Protein AF-A0A183PM05-F1 (afdb_monomer_lite)

Structure (mmCIF, N/CA/C/O backbone):
data_AF-A0A183PM05-F1
#
_entry.id   AF-A0A183PM05-F1
#
loop_
_atom_site.group_PDB
_atom_site.id
_atom_site.type_symbol
_atom_site.label_atom_id
_atom_site.label_alt_id
_atom_site.label_comp_id
_atom_site.label_asym_id
_atom_site.label_entity_id
_atom_site.label_seq_id
_atom_site.pdbx_PDB_ins_code
_atom_site.Cartn_x
_atom_site.Cartn_y
_atom_site.Cartn_z
_atom_site.occupancy
_atom_site.B_iso_or_equiv
_atom_site.auth_seq_id
_atom_site.auth_comp_id
_atom_site.auth_asym_id
_atom_site.auth_atom_id
_atom_site.pdbx_PDB_model_num
ATOM 1 N N . MET A 1 1 ? 21.659 5.262 15.325 1.00 35.72 1 MET A N 1
ATOM 2 C CA . MET A 1 1 ? 22.639 5.720 14.324 1.00 35.72 1 MET A CA 1
ATOM 3 C C . MET A 1 1 ? 21.879 6.228 13.116 1.00 35.72 1 MET A C 1
ATOM 5 O O . MET A 1 1 ? 21.120 5.469 12.529 1.00 35.72 1 MET A O 1
ATOM 9 N N . CYS A 1 2 ? 21.993 7.520 12.816 1.00 35.69 2 CYS A N 1
ATOM 10 C CA . CYS A 1 2 ? 21.564 8.056 11.528 1.00 35.69 2 CYS A CA 1
ATOM 11 C C . CYS A 1 2 ? 22.565 7.574 10.474 1.00 35.69 2 CYS A C 1
ATOM 13 O O . CYS A 1 2 ? 23.755 7.526 10.764 1.00 35.69 2 CYS A O 1
ATOM 15 N N . ALA A 1 3 ? 22.047 7.160 9.320 1.00 46.59 3 ALA A N 1
ATOM 16 C CA . ALA A 1 3 ? 22.769 6.506 8.238 1.00 46.59 3 ALA A CA 1
ATOM 17 C C . ALA A 1 3 ? 24.133 7.144 7.940 1.00 46.59 3 ALA A C 1
ATOM 19 O O . ALA A 1 3 ? 24.226 8.369 7.820 1.00 46.59 3 ALA A O 1
ATOM 20 N N . ASP A 1 4 ? 25.147 6.296 7.741 1.00 55.75 4 ASP A N 1
ATOM 21 C CA . ASP A 1 4 ? 26.317 6.653 6.945 1.00 55.75 4 ASP A CA 1
ATOM 22 C C . ASP A 1 4 ? 25.820 7.381 5.699 1.00 55.75 4 ASP A C 1
ATOM 24 O O . ASP A 1 4 ? 24.867 6.937 5.049 1.00 55.75 4 ASP A O 1
ATOM 28 N N . THR A 1 5 ? 26.393 8.546 5.420 1.00 57.34 5 THR A N 1
ATOM 29 C CA . THR A 1 5 ? 25.992 9.410 4.315 1.00 57.34 5 THR A CA 1
ATOM 30 C C . THR A 1 5 ? 26.261 8.681 3.004 1.00 57.34 5 THR A C 1
ATOM 32 O O . THR A 1 5 ? 27.331 8.807 2.414 1.00 57.34 5 THR A O 1
ATOM 35 N N . VAL A 1 6 ? 25.308 7.857 2.570 1.00 73.50 6 VAL A N 1
ATOM 36 C CA . VAL A 1 6 ? 25.337 7.225 1.259 1.00 73.50 6 VAL A CA 1
ATOM 37 C C . VAL A 1 6 ? 25.301 8.365 0.255 1.00 73.50 6 VAL A C 1
ATOM 39 O O . VAL A 1 6 ? 24.276 9.032 0.112 1.00 73.50 6 VAL A O 1
ATOM 42 N N . ASP A 1 7 ? 26.438 8.609 -0.396 1.00 84.62 7 ASP A N 1
ATOM 43 C CA . ASP A 1 7 ? 26.553 9.600 -1.459 1.00 84.62 7 ASP A CA 1
ATOM 44 C C . ASP A 1 7 ? 25.473 9.331 -2.509 1.00 84.62 7 ASP A C 1
ATOM 46 O O . ASP A 1 7 ? 25.500 8.323 -3.222 1.00 84.62 7 ASP A O 1
ATOM 50 N N . ILE A 1 8 ? 24.502 10.239 -2.579 1.00 86.38 8 ILE A N 1
ATOM 51 C CA . ILE A 1 8 ? 23.519 10.294 -3.654 1.00 86.38 8 ILE A CA 1
ATOM 52 C C . ILE A 1 8 ? 24.222 10.745 -4.948 1.00 86.38 8 ILE A C 1
ATOM 54 O O . ILE A 1 8 ? 25.104 11.604 -4.893 1.00 86.38 8 ILE A O 1
ATOM 58 N N . PRO A 1 9 ? 23.850 10.220 -6.130 1.00 91.06 9 PRO A N 1
ATOM 59 C CA . PRO A 1 9 ? 22.713 9.338 -6.409 1.00 91.06 9 PRO A CA 1
ATOM 60 C C . PRO A 1 9 ? 22.938 7.867 -6.017 1.00 91.06 9 PRO A C 1
ATOM 62 O O . PRO A 1 9 ? 24.067 7.387 -5.950 1.00 91.06 9 PRO A O 1
ATOM 65 N N . TRP A 1 10 ? 21.839 7.128 -5.809 1.00 91.50 10 TRP A N 1
ATOM 66 C CA . TRP A 1 10 ? 21.885 5.696 -5.494 1.00 91.50 10 TRP A CA 1
ATOM 67 C C . TRP A 1 10 ? 22.615 4.909 -6.594 1.00 91.50 10 TRP A C 1
ATOM 69 O O . TRP A 1 10 ? 22.217 4.920 -7.760 1.00 91.50 10 TRP A O 1
ATOM 79 N N . LYS A 1 11 ? 23.695 4.218 -6.214 1.00 91.12 11 LYS A N 1
ATOM 80 C CA . LYS A 1 11 ? 24.504 3.382 -7.108 1.00 91.12 11 LYS A CA 1
ATOM 81 C C . LYS A 1 11 ? 23.823 2.023 -7.302 1.00 91.12 11 LYS A C 1
ATOM 83 O O . LYS A 1 11 ? 23.795 1.212 -6.381 1.00 91.12 11 LYS A O 1
ATOM 88 N N . ILE A 1 12 ? 23.294 1.778 -8.500 1.00 92.88 12 ILE A N 1
ATOM 89 C CA . ILE A 1 12 ? 22.664 0.508 -8.896 1.00 92.88 12 ILE A CA 1
ATOM 90 C C . ILE A 1 12 ? 23.529 -0.160 -9.973 1.00 92.88 12 ILE A C 1
ATOM 92 O O . ILE A 1 12 ? 23.800 0.448 -11.008 1.00 92.88 12 ILE A O 1
ATOM 96 N N . THR A 1 13 ? 23.927 -1.416 -9.758 1.00 94.25 13 THR A N 1
ATOM 97 C CA . THR A 1 13 ? 24.663 -2.226 -10.747 1.00 94.25 13 THR A CA 1
ATOM 98 C C . THR A 1 13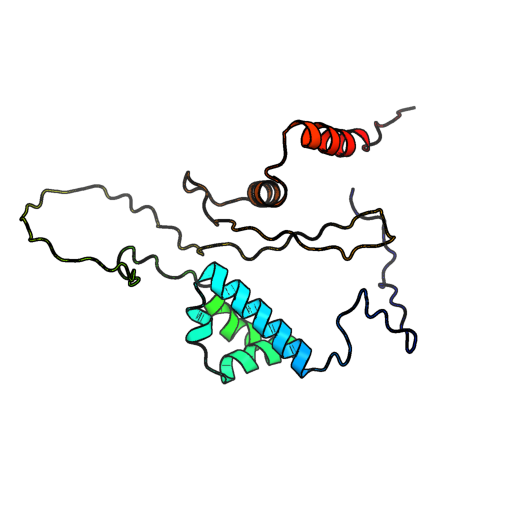 ? 23.698 -3.137 -11.502 1.00 94.25 13 THR A C 1
ATOM 100 O O . THR A 1 13 ? 22.935 -3.882 -10.890 1.00 94.25 13 THR A O 1
ATOM 103 N N . VAL A 1 14 ? 23.730 -3.100 -12.836 1.00 94.12 14 VAL A N 1
ATOM 104 C CA . VAL A 1 14 ? 22.864 -3.924 -13.695 1.00 94.12 14 VAL A CA 1
ATOM 105 C C . VAL A 1 14 ? 23.605 -5.191 -14.122 1.00 94.12 14 VAL A C 1
ATOM 107 O O . VAL A 1 14 ? 24.694 -5.116 -14.685 1.00 94.12 14 VAL A O 1
ATOM 110 N N . HIS A 1 15 ? 22.993 -6.353 -13.888 1.00 91.38 15 HIS A N 1
ATOM 111 C CA . HIS A 1 15 ? 23.516 -7.663 -14.282 1.00 91.38 15 HIS A CA 1
ATOM 112 C C . HIS A 1 15 ? 22.614 -8.303 -15.345 1.00 91.38 15 HIS A C 1
ATOM 114 O O . HIS A 1 15 ? 21.391 -8.221 -15.255 1.00 91.38 15 HIS A O 1
ATOM 120 N N . PHE A 1 16 ? 23.218 -8.976 -16.329 1.00 90.69 16 PHE A N 1
ATOM 121 C CA . PHE A 1 16 ? 22.506 -9.688 -17.406 1.00 90.69 16 PHE A CA 1
ATOM 122 C C . PHE A 1 16 ? 22.704 -11.212 -17.363 1.00 90.69 16 PHE A C 1
ATOM 124 O O . PHE A 1 16 ? 22.114 -11.939 -18.158 1.00 90.69 16 PHE A O 1
ATOM 131 N N . SER A 1 17 ? 23.534 -11.706 -16.447 1.00 90.88 17 SER A N 1
ATOM 132 C CA . SER A 1 17 ? 23.894 -13.117 -16.292 1.00 90.88 17 SER A CA 1
ATOM 133 C C . SER A 1 17 ? 23.961 -13.490 -14.808 1.00 90.88 17 SER A C 1
ATOM 135 O O . SER A 1 17 ? 23.975 -12.609 -13.949 1.00 90.88 17 SER A O 1
ATOM 137 N N . ASN A 1 18 ? 23.994 -14.795 -14.512 1.00 89.06 18 ASN A N 1
ATOM 138 C CA . ASN A 1 18 ? 24.067 -15.346 -13.151 1.00 89.06 18 ASN A CA 1
ATOM 139 C C . ASN A 1 18 ? 22.919 -14.869 -12.242 1.00 89.06 18 ASN A C 1
ATOM 141 O O . ASN A 1 18 ? 23.152 -14.296 -11.179 1.00 89.06 18 ASN A O 1
ATOM 145 N N . TYR A 1 19 ? 21.671 -15.084 -12.676 1.00 87.31 19 TYR A N 1
ATOM 146 C CA . TYR A 1 19 ? 20.498 -14.669 -11.905 1.00 87.31 19 TYR A CA 1
ATOM 147 C C . TYR A 1 19 ? 20.458 -15.370 -10.531 1.00 87.31 19 TYR A C 1
ATOM 149 O O . TYR A 1 19 ? 20.452 -16.605 -10.488 1.00 87.31 19 TYR A O 1
ATOM 157 N N . PRO A 1 20 ? 20.400 -14.624 -9.412 1.00 88.25 20 PRO A N 1
ATOM 158 C CA . PRO A 1 20 ? 20.444 -15.203 -8.073 1.00 88.25 20 PRO A CA 1
ATOM 159 C C . PRO A 1 20 ? 19.060 -15.724 -7.653 1.00 88.25 20 PRO A C 1
ATOM 161 O O . PRO A 1 20 ? 18.332 -15.068 -6.908 1.00 88.25 20 PRO A O 1
ATOM 164 N N . THR A 1 21 ? 18.698 -16.915 -8.133 1.00 85.94 21 THR A N 1
ATOM 165 C CA . THR A 1 21 ? 17.388 -17.556 -7.881 1.00 85.94 21 THR A CA 1
ATOM 166 C C . THR A 1 21 ? 17.116 -17.825 -6.396 1.00 85.94 21 THR A C 1
ATOM 168 O O . THR A 1 21 ? 15.961 -17.875 -5.989 1.00 85.94 21 THR A O 1
ATOM 171 N N . ASP A 1 22 ? 18.165 -17.943 -5.579 1.00 83.94 22 ASP A N 1
ATOM 172 C CA . ASP A 1 22 ? 18.048 -18.176 -4.133 1.00 83.94 22 ASP A CA 1
ATOM 173 C C . ASP A 1 22 ? 17.700 -16.903 -3.339 1.00 83.94 22 ASP A C 1
ATOM 175 O O . ASP A 1 22 ? 17.279 -16.982 -2.186 1.00 83.94 22 ASP A O 1
ATOM 179 N N . LEU A 1 23 ? 17.878 -15.721 -3.944 1.00 81.94 23 LEU A N 1
ATOM 180 C CA . LEU A 1 23 ? 17.667 -14.422 -3.296 1.00 81.94 23 LEU A CA 1
ATOM 181 C C . LEU A 1 23 ? 16.503 -13.636 -3.908 1.00 81.94 23 LEU A C 1
ATOM 183 O O . LEU A 1 23 ? 15.777 -12.947 -3.193 1.00 81.94 23 LEU A O 1
ATOM 187 N N . LEU A 1 24 ? 16.341 -13.702 -5.231 1.00 84.62 24 LEU A N 1
ATOM 188 C CA . LEU A 1 24 ? 15.331 -12.952 -5.969 1.00 84.62 24 LEU A CA 1
ATOM 189 C C . LEU A 1 24 ? 14.246 -13.886 -6.509 1.00 84.62 24 LEU A C 1
ATOM 191 O O . LEU A 1 24 ? 14.523 -14.993 -6.967 1.00 84.62 24 LEU A O 1
ATOM 195 N N . LEU A 1 25 ? 12.999 -13.408 -6.496 1.00 82.69 25 LEU A N 1
ATOM 196 C CA . LEU A 1 25 ? 11.856 -14.137 -7.049 1.00 82.69 25 LEU A CA 1
ATOM 197 C C . LEU A 1 25 ? 12.083 -14.463 -8.529 1.00 82.69 25 LEU A C 1
ATOM 199 O O . LEU A 1 25 ? 12.358 -13.562 -9.318 1.00 82.69 25 LEU A O 1
ATOM 203 N N . SER A 1 26 ? 11.921 -15.737 -8.900 1.00 72.94 26 SER A N 1
ATOM 204 C CA . SER A 1 26 ? 12.288 -16.251 -10.221 1.00 72.94 26 SER A CA 1
ATOM 205 C C . SER A 1 26 ? 11.702 -15.430 -11.386 1.00 72.94 26 SER A C 1
ATOM 207 O O . SER A 1 26 ? 10.519 -15.076 -11.361 1.00 72.94 26 SER A O 1
ATOM 209 N N . PRO A 1 27 ? 12.483 -15.162 -12.449 1.00 68.31 27 PRO A N 1
ATOM 210 C CA . PRO A 1 27 ? 11.986 -14.522 -13.658 1.00 68.31 27 PRO A CA 1
ATOM 211 C C . PRO A 1 27 ? 10.981 -15.420 -14.405 1.00 68.31 27 PRO A C 1
ATOM 213 O O . PRO A 1 27 ? 11.034 -16.643 -14.273 1.00 68.31 27 PRO A O 1
ATOM 216 N N . PRO A 1 28 ? 10.121 -14.844 -15.264 1.00 63.25 28 PRO A N 1
ATOM 217 C CA . PRO A 1 28 ? 10.070 -13.430 -15.613 1.00 63.25 28 PRO A CA 1
ATOM 218 C C . PRO A 1 28 ? 9.251 -12.608 -14.610 1.00 63.25 28 PRO A C 1
ATOM 220 O O . PRO A 1 28 ? 8.070 -12.871 -14.375 1.00 63.25 28 PRO A O 1
ATOM 223 N N . VAL A 1 29 ? 9.845 -11.519 -14.115 1.00 71.94 29 VAL A N 1
ATOM 224 C CA . VAL A 1 29 ? 9.095 -10.432 -13.473 1.00 71.94 29 VAL A CA 1
ATOM 225 C C . VAL A 1 29 ? 8.357 -9.678 -14.582 1.00 71.94 29 VAL A C 1
ATOM 227 O O . VAL A 1 29 ? 8.855 -8.715 -15.159 1.00 71.94 29 VAL A O 1
ATOM 230 N N . SER A 1 30 ? 7.191 -10.189 -14.970 1.00 86.25 30 SER A N 1
ATOM 231 C CA . SER A 1 30 ? 6.335 -9.547 -15.968 1.00 86.25 30 SER A CA 1
ATOM 232 C C . SER A 1 30 ? 5.532 -8.407 -15.342 1.00 86.25 30 SER A C 1
ATOM 234 O O . SER A 1 30 ? 5.263 -8.403 -14.140 1.00 86.25 30 SER A O 1
ATOM 236 N N . ARG A 1 31 ? 5.063 -7.461 -16.165 1.00 88.56 31 ARG A N 1
ATOM 237 C CA . ARG A 1 31 ? 4.154 -6.398 -15.702 1.00 88.56 31 ARG A CA 1
ATOM 238 C C . ARG A 1 31 ? 2.912 -6.967 -15.004 1.00 88.56 31 ARG A C 1
ATOM 240 O O . ARG A 1 31 ? 2.478 -6.411 -14.003 1.00 88.56 31 ARG A O 1
ATOM 247 N N . LEU A 1 32 ? 2.390 -8.090 -15.500 1.00 90.44 32 LEU A N 1
ATOM 248 C CA . LEU A 1 32 ? 1.254 -8.792 -14.898 1.00 90.44 32 LEU A CA 1
ATOM 249 C C . LEU A 1 32 ? 1.601 -9.377 -13.524 1.00 90.44 32 LEU A C 1
ATOM 251 O O . LEU A 1 32 ? 0.782 -9.304 -12.615 1.00 90.44 32 LEU A O 1
ATOM 255 N N . ALA A 1 33 ? 2.811 -9.917 -13.347 1.00 90.88 33 ALA A N 1
ATOM 256 C CA . ALA A 1 33 ? 3.265 -10.421 -12.052 1.00 90.88 33 ALA A CA 1
ATOM 257 C C . ALA A 1 33 ? 3.395 -9.290 -11.016 1.00 90.88 33 ALA A C 1
ATOM 259 O O . ALA A 1 33 ? 2.969 -9.452 -9.874 1.00 90.88 33 ALA A O 1
ATOM 260 N N . VAL A 1 34 ? 3.913 -8.125 -11.424 1.00 92.62 34 VAL A N 1
ATOM 261 C CA . VAL A 1 34 ? 4.010 -6.940 -10.552 1.00 92.62 34 VAL A CA 1
ATOM 262 C C . VAL A 1 34 ? 2.622 -6.409 -10.186 1.00 92.62 34 VAL A C 1
ATOM 264 O O . VAL A 1 34 ? 2.367 -6.131 -9.016 1.00 92.62 34 VAL A O 1
ATOM 267 N N . GLU A 1 35 ? 1.705 -6.321 -11.153 1.00 94.62 35 GLU A N 1
ATOM 268 C CA . GLU A 1 35 ? 0.310 -5.929 -10.912 1.00 94.62 35 GLU A CA 1
ATOM 269 C C . GLU A 1 35 ? -0.390 -6.894 -9.945 1.00 94.62 35 GLU A C 1
ATOM 271 O O . GLU A 1 35 ? -1.042 -6.465 -8.991 1.00 94.62 35 GLU A O 1
ATOM 276 N N . ALA A 1 36 ? -0.216 -8.203 -10.147 1.00 93.44 36 ALA A N 1
ATOM 277 C CA . ALA A 1 36 ? -0.779 -9.225 -9.275 1.00 93.44 36 ALA A CA 1
ATOM 278 C C . ALA A 1 36 ? -0.223 -9.119 -7.847 1.00 93.44 36 ALA A C 1
ATOM 280 O O . ALA A 1 36 ? -0.994 -9.180 -6.887 1.00 93.44 36 ALA A O 1
ATOM 281 N N . HIS A 1 37 ? 1.089 -8.905 -7.697 1.00 93.81 37 HIS A N 1
ATOM 282 C CA . HIS A 1 37 ? 1.723 -8.703 -6.394 1.00 93.81 37 HIS A CA 1
ATOM 283 C C . HIS A 1 37 ? 1.196 -7.443 -5.695 1.00 93.81 37 HIS A C 1
ATOM 285 O O . HIS A 1 37 ? 0.796 -7.499 -4.532 1.00 93.81 37 HIS A O 1
ATOM 291 N N . PHE A 1 38 ? 1.107 -6.327 -6.420 1.00 96.31 38 PHE A N 1
ATOM 292 C CA . PHE A 1 38 ? 0.535 -5.077 -5.922 1.00 96.31 38 PHE A CA 1
ATOM 293 C C . PHE A 1 38 ? -0.906 -5.260 -5.420 1.00 96.31 38 PHE A C 1
ATOM 295 O O . PHE A 1 38 ? -1.235 -4.865 -4.300 1.00 96.31 38 PHE A O 1
ATOM 302 N N . LEU A 1 39 ? -1.767 -5.915 -6.203 1.00 96.50 39 LEU A N 1
ATOM 303 C CA . LEU A 1 39 ? -3.146 -6.176 -5.790 1.00 96.50 39 LEU A CA 1
ATOM 304 C C . LEU A 1 39 ? -3.223 -7.159 -4.615 1.00 96.50 39 LEU A C 1
ATOM 306 O O . LEU A 1 39 ? -4.077 -6.991 -3.745 1.00 96.50 39 LEU A O 1
ATOM 310 N N . SER A 1 40 ? -2.338 -8.158 -4.555 1.00 96.69 40 SER A N 1
ATOM 311 C CA . SER A 1 40 ? -2.243 -9.080 -3.416 1.00 96.69 40 SER A CA 1
ATOM 312 C C . SER A 1 40 ? -1.937 -8.331 -2.118 1.00 96.69 40 SER A C 1
ATOM 314 O O . SER A 1 40 ? -2.599 -8.555 -1.107 1.00 96.69 40 SER A O 1
ATOM 316 N N . MET A 1 41 ? -0.998 -7.384 -2.167 1.00 97.19 41 MET A N 1
ATOM 317 C CA . MET A 1 41 ? -0.626 -6.531 -1.036 1.00 97.19 41 MET A CA 1
ATOM 318 C C . MET A 1 41 ? -1.790 -5.668 -0.539 1.00 97.19 41 MET A C 1
ATOM 320 O O . MET A 1 41 ? -2.023 -5.560 0.665 1.00 97.19 41 MET A O 1
ATOM 324 N N . ILE A 1 42 ? -2.566 -5.087 -1.457 1.00 97.50 42 ILE A N 1
ATOM 325 C CA . ILE A 1 42 ? -3.751 -4.298 -1.096 1.00 97.50 42 ILE A CA 1
ATOM 326 C C . ILE A 1 42 ? -4.837 -5.184 -0.473 1.00 97.50 42 ILE A C 1
ATOM 328 O O . ILE A 1 42 ? -5.437 -4.800 0.532 1.00 97.50 42 ILE A O 1
ATOM 332 N N . LYS A 1 43 ? -5.078 -6.378 -1.029 1.00 97.44 43 LYS A N 1
ATOM 333 C CA . LYS A 1 43 ? -6.055 -7.337 -0.486 1.00 97.44 43 LYS A CA 1
ATOM 334 C C . LYS A 1 43 ? -5.695 -7.790 0.925 1.00 97.44 43 LYS A C 1
ATOM 336 O O . LYS A 1 43 ? -6.575 -7.846 1.779 1.00 97.44 43 LYS A O 1
ATOM 341 N N . GLU A 1 44 ? -4.421 -8.078 1.177 1.00 97.69 44 GLU A N 1
ATOM 342 C CA . GLU A 1 44 ? -3.922 -8.430 2.509 1.00 97.69 44 GLU A CA 1
ATOM 343 C C . GLU A 1 44 ? -4.132 -7.279 3.504 1.00 97.69 44 GLU A C 1
ATOM 345 O O . GLU A 1 44 ? -4.656 -7.482 4.602 1.00 97.69 44 GLU A O 1
ATOM 350 N N . ALA A 1 45 ? -3.814 -6.046 3.100 1.00 97.94 45 ALA A N 1
ATOM 351 C CA . ALA A 1 45 ? -4.047 -4.869 3.929 1.00 97.94 45 ALA A CA 1
ATOM 352 C C . ALA A 1 45 ? -5.542 -4.656 4.233 1.00 97.94 45 ALA A C 1
ATOM 354 O O . ALA A 1 45 ? -5.901 -4.311 5.360 1.00 97.94 45 ALA A O 1
ATOM 355 N N . ASP A 1 46 ? -6.432 -4.878 3.263 1.00 97.50 46 ASP A N 1
ATOM 356 C CA . ASP A 1 46 ? -7.882 -4.776 3.469 1.00 97.50 46 ASP A CA 1
ATOM 357 C C . ASP A 1 46 ? -8.447 -5.921 4.326 1.00 97.50 46 ASP A C 1
ATOM 359 O O . ASP A 1 46 ? -9.369 -5.714 5.115 1.00 97.50 46 ASP A O 1
ATOM 363 N N . ALA A 1 47 ? -7.865 -7.121 4.250 1.00 97.00 47 ALA A N 1
ATOM 364 C CA . ALA A 1 47 ? -8.190 -8.225 5.154 1.00 97.00 47 ALA A CA 1
ATOM 365 C C . ALA A 1 47 ? -7.937 -7.838 6.621 1.00 97.00 47 ALA A C 1
ATOM 367 O O . ALA A 1 47 ? -8.778 -8.084 7.492 1.00 97.00 47 ALA A O 1
ATOM 368 N N . LEU A 1 48 ? -6.816 -7.161 6.887 1.00 96.62 48 LEU A N 1
ATOM 369 C CA . LEU A 1 48 ? -6.467 -6.668 8.220 1.00 96.62 48 LEU A CA 1
ATOM 370 C C . LEU A 1 48 ? -7.365 -5.514 8.677 1.00 96.62 48 LEU A C 1
ATOM 372 O O . LEU A 1 48 ? -7.841 -5.534 9.814 1.00 96.62 48 LEU A O 1
ATOM 376 N N . LYS A 1 49 ? -7.634 -4.537 7.804 1.00 95.69 49 LYS A N 1
ATOM 377 C CA . LYS A 1 49 ? -8.425 -3.346 8.153 1.00 95.69 49 LYS A CA 1
ATOM 378 C C . LYS A 1 49 ? -9.921 -3.633 8.275 1.00 95.69 49 LYS A C 1
ATOM 380 O O . LYS A 1 49 ? -10.552 -3.179 9.230 1.00 95.69 49 LYS A O 1
ATOM 385 N N . HIS A 1 50 ? -10.468 -4.393 7.326 1.00 95.25 50 HIS A N 1
ATOM 386 C CA . HIS A 1 50 ? -11.901 -4.466 7.028 1.00 95.25 50 HIS A CA 1
ATOM 387 C C . HIS A 1 50 ? -12.416 -5.890 6.773 1.00 95.25 50 HIS A C 1
ATOM 389 O O . HIS A 1 50 ? -13.544 -6.048 6.315 1.00 95.25 50 HIS A O 1
ATOM 395 N N . ARG A 1 51 ? -11.615 -6.937 7.027 1.00 94.62 51 ARG A N 1
ATOM 396 C CA . ARG A 1 51 ? -11.957 -8.331 6.668 1.00 94.62 51 ARG A CA 1
ATOM 397 C C . ARG A 1 51 ? -12.275 -8.492 5.172 1.00 94.62 51 ARG A C 1
ATOM 399 O O . ARG A 1 51 ? -13.202 -9.206 4.805 1.00 94.62 51 ARG A O 1
ATOM 406 N N . SER A 1 52 ? -11.523 -7.791 4.320 1.00 94.94 52 SER A N 1
ATOM 407 C CA . SER A 1 52 ? -11.663 -7.807 2.855 1.00 94.94 52 SER A CA 1
ATOM 408 C C . SER A 1 52 ? -12.973 -7.206 2.326 1.00 94.94 52 SER A C 1
ATOM 410 O O . SER A 1 52 ? -13.267 -7.325 1.137 1.00 94.94 52 SER A O 1
ATOM 412 N N . TYR A 1 53 ? -13.773 -6.566 3.185 1.00 94.88 53 TYR A N 1
ATOM 413 C CA . TYR A 1 53 ? -15.082 -6.030 2.819 1.00 94.88 53 TYR A CA 1
ATOM 414 C C . TYR A 1 53 ? -14.998 -4.988 1.700 1.00 94.88 53 TYR A C 1
ATOM 416 O O . TYR A 1 53 ? -15.739 -5.080 0.725 1.00 94.88 53 TYR A O 1
ATOM 424 N N . VAL A 1 54 ? -14.083 -4.019 1.808 1.00 95.31 54 VAL A N 1
ATOM 425 C CA . VAL A 1 54 ? -14.001 -2.915 0.843 1.00 95.31 54 VAL A CA 1
ATOM 426 C C . VAL A 1 54 ? -13.509 -3.435 -0.506 1.00 95.31 54 VAL A C 1
ATOM 428 O O . VAL A 1 54 ? -14.118 -3.136 -1.532 1.00 95.31 54 VAL A O 1
ATOM 431 N N . MET A 1 55 ? -12.465 -4.270 -0.516 1.00 95.44 55 MET A N 1
ATOM 432 C CA . MET A 1 55 ? -11.943 -4.875 -1.746 1.00 95.44 55 MET A CA 1
ATOM 433 C C . MET A 1 55 ? -12.969 -5.770 -2.447 1.00 95.44 55 MET A C 1
ATOM 435 O O . MET A 1 55 ? -13.023 -5.783 -3.673 1.00 95.44 55 MET A O 1
ATOM 439 N N . ASN A 1 56 ? -13.812 -6.486 -1.699 1.00 94.94 56 ASN A N 1
ATOM 440 C CA . ASN A 1 56 ? -14.847 -7.345 -2.281 1.00 94.94 56 ASN A CA 1
ATOM 441 C C . ASN A 1 56 ? -16.012 -6.556 -2.906 1.00 94.94 56 ASN A C 1
ATOM 443 O O . ASN A 1 56 ? -16.724 -7.096 -3.749 1.00 94.94 56 ASN A O 1
ATOM 447 N N . GLN A 1 57 ? -16.209 -5.292 -2.521 1.00 95.31 57 GLN A N 1
ATOM 448 C CA . GLN A 1 57 ? -17.215 -4.410 -3.127 1.00 95.31 57 GLN A CA 1
ATOM 449 C C . GLN A 1 57 ? -16.712 -3.664 -4.363 1.00 95.31 57 GLN A C 1
ATOM 451 O O . GLN A 1 57 ? -17.513 -3.135 -5.138 1.00 95.31 57 GLN A O 1
ATOM 456 N N . MET A 1 58 ? -15.395 -3.598 -4.552 1.00 95.44 58 MET A N 1
ATOM 457 C CA . MET A 1 58 ? -14.795 -2.950 -5.709 1.00 95.44 58 MET A CA 1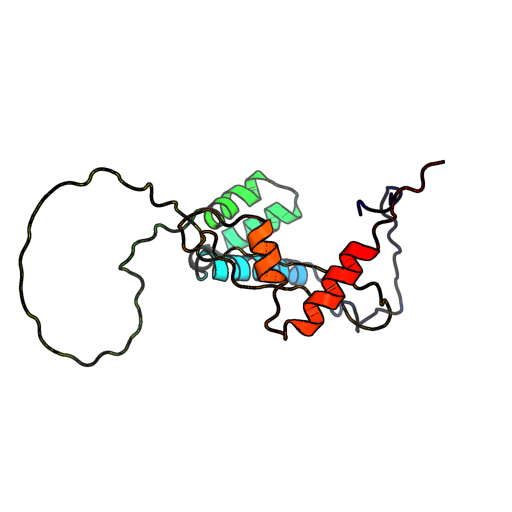
ATOM 458 C C . MET A 1 58 ? -15.006 -3.768 -6.982 1.00 95.44 58 MET A C 1
ATOM 460 O O . MET A 1 58 ? -14.948 -4.998 -7.002 1.00 95.44 58 MET A O 1
ATOM 464 N N . GLN A 1 59 ? -15.216 -3.066 -8.092 1.00 96.44 59 GLN A N 1
ATOM 465 C CA . GLN A 1 59 ? -15.314 -3.690 -9.406 1.00 96.44 59 GLN A CA 1
ATOM 466 C C . GLN A 1 59 ? -13.923 -3.864 -10.029 1.00 96.44 59 GLN A C 1
ATOM 468 O O . GLN A 1 59 ? -12.973 -3.150 -9.709 1.00 96.44 59 GLN A O 1
ATOM 473 N N . ALA A 1 60 ? -13.803 -4.734 -11.037 1.00 95.50 60 ALA A N 1
ATOM 474 C CA . ALA A 1 60 ? -12.541 -4.936 -11.763 1.00 95.50 60 ALA A CA 1
ATOM 475 C C . ALA A 1 60 ? -11.983 -3.650 -12.414 1.00 95.50 60 ALA A C 1
ATOM 477 O O . ALA A 1 60 ? -10.787 -3.553 -12.691 1.00 95.50 60 ALA A O 1
ATOM 478 N N . ARG A 1 61 ? -12.833 -2.651 -12.695 1.00 97.12 61 ARG A N 1
ATOM 479 C CA . ARG A 1 61 ? -12.387 -1.325 -13.154 1.00 97.12 61 ARG A CA 1
ATOM 480 C C . ARG A 1 61 ? -11.678 -0.531 -12.052 1.00 97.12 61 ARG A C 1
ATOM 482 O O . ARG A 1 61 ? -10.698 0.137 -12.354 1.00 97.12 61 ARG A O 1
ATOM 489 N N . ASP A 1 62 ? -12.115 -0.666 -10.803 1.00 97.56 62 ASP A N 1
ATOM 490 C CA . ASP A 1 62 ? -11.557 0.054 -9.656 1.00 97.56 62 ASP A CA 1
ATOM 491 C C . ASP A 1 62 ? -10.162 -0.499 -9.328 1.00 97.56 62 ASP A C 1
ATOM 493 O O . ASP A 1 62 ? -9.213 0.261 -9.148 1.00 97.56 62 ASP A O 1
ATOM 497 N N . HIS A 1 63 ? -9.997 -1.829 -9.379 1.00 96.81 63 HIS A N 1
ATOM 498 C CA . HIS A 1 63 ? -8.686 -2.480 -9.244 1.00 96.81 63 HIS A CA 1
ATOM 499 C C . HIS A 1 63 ? -7.702 -2.029 -10.333 1.00 96.81 63 HIS A C 1
ATOM 501 O O . HIS A 1 63 ? -6.563 -1.668 -10.038 1.00 96.81 63 HIS A O 1
ATOM 507 N N . ARG A 1 64 ? -8.153 -1.988 -11.596 1.00 96.38 64 ARG A N 1
ATOM 508 C CA . ARG A 1 64 ? -7.342 -1.479 -12.714 1.00 96.38 64 ARG A CA 1
ATOM 509 C C . ARG A 1 64 ? -7.005 -0.000 -12.550 1.00 96.38 64 ARG A C 1
ATOM 511 O O . ARG A 1 64 ? -5.922 0.422 -12.939 1.00 96.38 64 ARG A O 1
ATOM 518 N N . GLN A 1 65 ? -7.912 0.792 -11.987 1.00 97.62 65 GLN A N 1
ATOM 519 C CA . GLN A 1 65 ? -7.683 2.209 -11.735 1.00 97.62 65 GLN A CA 1
ATOM 520 C C . GLN A 1 65 ? -6.634 2.440 -10.640 1.00 97.62 65 GLN A C 1
ATOM 522 O O . GLN A 1 65 ? -5.777 3.300 -10.830 1.00 97.62 65 GLN A O 1
ATOM 527 N N . LEU A 1 66 ? -6.637 1.650 -9.557 1.00 97.88 66 LEU A N 1
ATOM 528 C CA . LEU A 1 66 ? -5.564 1.669 -8.551 1.00 97.88 66 LEU A CA 1
ATOM 529 C C . LEU A 1 66 ? -4.202 1.389 -9.197 1.00 97.88 66 LEU A C 1
ATOM 531 O O . LEU A 1 66 ? -3.261 2.162 -9.027 1.00 97.88 66 LEU A O 1
ATOM 535 N N . TRP A 1 67 ? -4.111 0.320 -9.989 1.00 97.50 67 TRP A N 1
ATOM 536 C CA . TRP A 1 67 ? -2.871 -0.042 -10.674 1.00 97.50 67 TRP A CA 1
ATOM 537 C C . TRP A 1 67 ? -2.407 1.031 -11.665 1.00 97.50 67 TRP A C 1
ATOM 539 O O . TRP A 1 67 ? -1.254 1.455 -11.631 1.00 97.50 67 TRP A O 1
ATOM 549 N N . ASN A 1 68 ? -3.307 1.521 -12.522 1.00 97.44 68 ASN A N 1
ATOM 550 C CA . ASN A 1 68 ? -2.975 2.552 -13.504 1.00 97.44 68 ASN A CA 1
ATOM 551 C C . ASN A 1 68 ? -2.605 3.885 -12.847 1.00 97.44 68 ASN A C 1
ATOM 553 O O . ASN A 1 68 ? -1.733 4.578 -13.368 1.00 97.44 68 ASN A O 1
ATOM 557 N N . GLY A 1 69 ? -3.234 4.227 -11.720 1.00 97.88 69 GLY A N 1
ATOM 558 C CA . GLY A 1 69 ? -2.889 5.409 -10.939 1.00 97.88 69 GLY A CA 1
ATOM 559 C C . GLY A 1 69 ? -1.449 5.353 -10.430 1.00 97.88 69 GLY A C 1
ATOM 560 O O . GLY A 1 69 ? -0.712 6.325 -10.585 1.00 97.88 69 GLY A O 1
ATOM 561 N N . LEU A 1 70 ? -1.026 4.194 -9.911 1.00 96.81 70 LEU A N 1
ATOM 562 C CA . LEU A 1 70 ? 0.357 3.961 -9.489 1.00 96.81 70 LEU A CA 1
ATOM 563 C C . LEU A 1 70 ? 1.326 3.992 -10.680 1.00 96.81 70 LEU A C 1
ATOM 565 O O . LEU A 1 70 ? 2.304 4.734 -10.661 1.00 96.81 70 LEU A O 1
ATOM 569 N N . LEU A 1 71 ? 1.042 3.211 -11.724 1.00 96.25 71 LEU A N 1
ATOM 570 C CA . LEU A 1 71 ? 1.948 3.019 -12.857 1.00 96.25 71 LEU A CA 1
ATOM 571 C C . LEU A 1 71 ? 2.236 4.311 -13.635 1.00 96.25 71 LEU A C 1
ATOM 573 O O . LEU A 1 71 ? 3.346 4.494 -14.126 1.00 96.25 71 LEU A O 1
ATOM 577 N N . HIS A 1 72 ? 1.240 5.189 -13.769 1.00 97.56 72 HIS A N 1
ATOM 578 C CA . HIS A 1 72 ? 1.358 6.429 -14.541 1.00 97.56 72 HIS A CA 1
ATOM 579 C C . HIS A 1 72 ? 1.537 7.672 -13.657 1.00 97.56 72 HIS A C 1
ATOM 581 O O . HIS A 1 72 ? 1.367 8.788 -14.147 1.00 97.56 72 HIS A O 1
ATOM 587 N N . PHE A 1 73 ? 1.844 7.498 -12.365 1.00 97.38 73 PHE A N 1
ATOM 588 C CA . PHE A 1 73 ? 2.056 8.594 -11.410 1.00 97.38 73 PHE A CA 1
ATOM 589 C C . PHE A 1 73 ? 0.860 9.564 -11.309 1.00 97.38 73 PHE A C 1
ATOM 591 O O . PHE A 1 73 ? 1.016 10.778 -11.179 1.00 97.38 73 PHE A O 1
ATOM 598 N N . ARG A 1 74 ? -0.368 9.038 -11.384 1.00 98.12 74 ARG A N 1
ATOM 599 C CA . ARG A 1 74 ? -1.615 9.819 -11.332 1.00 98.12 74 ARG A CA 1
ATOM 600 C C . ARG A 1 74 ? -2.207 9.760 -9.924 1.00 98.12 74 ARG A C 1
ATOM 602 O O . ARG A 1 74 ? -3.039 8.901 -9.630 1.00 98.12 74 ARG A O 1
ATOM 609 N N . TYR A 1 75 ? -1.796 10.702 -9.073 1.00 98.06 75 TYR A N 1
ATOM 610 C CA . TYR A 1 75 ? -2.209 10.784 -7.664 1.00 98.06 75 TYR A CA 1
ATOM 611 C C . TYR A 1 75 ? -3.735 10.743 -7.482 1.00 98.06 75 TYR A C 1
ATOM 613 O O . TYR A 1 75 ? -4.241 9.848 -6.807 1.00 98.06 75 TYR A O 1
ATOM 621 N N . ASP A 1 76 ? -4.477 11.643 -8.136 1.00 98.06 76 ASP A N 1
ATOM 622 C CA . ASP A 1 76 ? -5.938 11.739 -7.971 1.00 98.06 76 ASP A CA 1
ATOM 623 C C . ASP A 1 76 ? -6.660 10.481 -8.462 1.00 98.06 76 ASP A C 1
ATOM 625 O O . ASP A 1 76 ? -7.629 10.015 -7.860 1.00 98.06 76 ASP A O 1
ATOM 629 N N . GLN A 1 77 ? -6.152 9.880 -9.542 1.00 97.88 77 GLN A N 1
ATOM 630 C CA . GLN A 1 77 ? -6.703 8.645 -10.086 1.00 97.88 77 GLN A CA 1
ATOM 631 C C . GLN A 1 77 ? -6.583 7.501 -9.077 1.00 97.88 77 GLN A C 1
ATOM 633 O O . GLN A 1 77 ? -7.562 6.783 -8.874 1.00 97.88 77 GLN A O 1
ATOM 638 N N . PHE A 1 78 ? -5.421 7.358 -8.433 1.00 98.38 78 PHE A N 1
ATOM 639 C CA . PHE A 1 78 ? -5.197 6.369 -7.381 1.00 98.38 78 PHE A CA 1
ATOM 640 C C . PHE A 1 78 ? -6.060 6.660 -6.144 1.00 98.38 78 PHE A C 1
ATOM 642 O O . PHE A 1 78 ? -6.798 5.791 -5.673 1.00 98.38 78 PHE A O 1
ATOM 649 N N . TRP A 1 79 ? -6.016 7.896 -5.641 1.00 97.81 79 TRP A N 1
ATOM 650 C CA . TRP A 1 79 ? -6.673 8.267 -4.388 1.00 97.81 79 TRP A CA 1
ATOM 651 C C . TRP A 1 79 ? -8.195 8.290 -4.457 1.00 97.81 79 TRP A C 1
ATOM 653 O O . TRP A 1 79 ? -8.826 7.987 -3.450 1.00 97.81 79 TRP A O 1
ATOM 663 N N . SER A 1 80 ? -8.787 8.532 -5.630 1.00 97.19 80 SER A N 1
ATOM 664 C CA . SER A 1 80 ? -10.242 8.421 -5.825 1.00 97.19 80 SER A CA 1
ATOM 665 C C . SER A 1 80 ? -10.808 7.028 -5.504 1.00 97.19 80 SER A C 1
ATOM 667 O O . SER A 1 80 ? -11.990 6.902 -5.180 1.00 97.19 80 SER A O 1
ATOM 669 N N . ILE A 1 81 ? -9.973 5.983 -5.574 1.00 97.62 81 ILE A N 1
ATOM 670 C CA . ILE A 1 81 ? -10.330 4.615 -5.179 1.00 97.62 81 ILE A CA 1
ATOM 671 C C . ILE A 1 81 ? -9.740 4.269 -3.808 1.00 97.62 81 ILE A C 1
ATOM 673 O O . ILE A 1 81 ? -10.440 3.701 -2.970 1.00 97.62 81 ILE A O 1
ATOM 677 N N . ASN A 1 82 ? -8.474 4.623 -3.553 1.00 97.56 82 ASN A N 1
ATOM 678 C CA . ASN A 1 82 ? -7.784 4.286 -2.305 1.00 97.56 82 ASN A CA 1
ATOM 679 C C . ASN A 1 82 ? -8.400 4.960 -1.067 1.00 97.56 82 ASN A C 1
ATOM 681 O O . ASN A 1 82 ? -8.301 4.406 0.024 1.00 97.56 82 ASN A O 1
ATOM 685 N N . SER A 1 83 ? -9.078 6.103 -1.213 1.00 96.44 83 SER A N 1
ATOM 686 C CA . SER A 1 83 ? -9.801 6.756 -0.112 1.00 96.44 83 SER A CA 1
ATOM 687 C C . SER A 1 83 ? -10.800 5.816 0.568 1.00 96.44 83 SER A C 1
ATOM 689 O O . SER A 1 83 ? -10.823 5.741 1.792 1.00 96.44 83 SER A O 1
ATOM 691 N N . LYS A 1 84 ? -11.515 4.992 -0.207 1.00 95.06 84 LYS A N 1
ATOM 692 C CA . LYS A 1 84 ? -12.455 3.978 0.306 1.00 95.06 84 LYS A CA 1
ATOM 693 C C . LYS A 1 84 ? -11.768 2.945 1.202 1.00 95.06 84 LYS A C 1
ATOM 695 O O . LYS A 1 84 ? -12.359 2.455 2.154 1.00 95.06 84 LYS A O 1
ATOM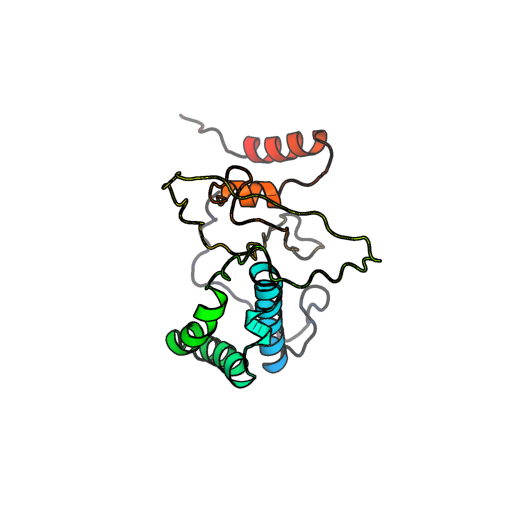 700 N N . LEU A 1 85 ? -10.507 2.614 0.909 1.00 95.56 85 LEU A N 1
ATOM 701 C CA . LEU A 1 85 ? -9.690 1.700 1.717 1.00 95.56 85 LEU A CA 1
ATOM 702 C C . LEU A 1 85 ? -9.152 2.365 2.988 1.00 95.56 85 LEU A C 1
ATOM 704 O O . LEU A 1 85 ? -8.583 1.668 3.828 1.00 95.56 85 LEU A O 1
ATOM 708 N N . MET A 1 86 ? -9.266 3.684 3.123 1.00 95.94 86 MET A N 1
ATOM 709 C CA . MET A 1 86 ? -8.799 4.442 4.286 1.00 95.94 86 MET A CA 1
ATOM 710 C C . MET A 1 86 ? -9.949 4.945 5.166 1.00 95.94 86 MET A C 1
ATOM 712 O O . MET A 1 86 ? -9.701 5.565 6.195 1.00 95.94 86 MET A O 1
ATOM 716 N N . GLU A 1 87 ? -11.195 4.644 4.804 1.00 91.88 87 GLU A N 1
ATOM 717 C CA . GLU A 1 87 ? -12.369 4.925 5.623 1.00 91.88 87 GLU A CA 1
ATOM 718 C C . GLU A 1 87 ? -12.622 3.765 6.596 1.00 91.88 87 GLU A C 1
ATOM 720 O O . GLU A 1 87 ? -12.888 2.645 6.158 1.00 91.88 87 GLU A O 1
ATOM 725 N N . PRO A 1 88 ? -12.560 3.988 7.921 1.00 84.81 88 PRO A N 1
ATOM 726 C CA . PRO A 1 88 ? -12.865 2.936 8.876 1.00 84.81 88 PRO A CA 1
ATOM 727 C C . PRO A 1 88 ? -14.350 2.567 8.814 1.00 84.81 88 PRO A C 1
ATOM 729 O O . PRO A 1 88 ? -15.219 3.445 8.840 1.00 84.81 88 PRO A O 1
ATOM 732 N N . LEU A 1 89 ? -14.651 1.265 8.790 1.00 75.00 89 LEU A N 1
ATOM 733 C CA . LEU A 1 89 ? -16.036 0.800 8.824 1.00 75.00 89 LEU A CA 1
ATOM 734 C C . LEU A 1 89 ? -16.753 1.299 10.091 1.00 75.00 89 LEU A C 1
ATOM 736 O O . LEU A 1 89 ? -16.175 1.280 11.185 1.00 75.00 89 LEU A O 1
ATOM 740 N N . PRO A 1 90 ? -18.030 1.709 9.984 1.00 64.12 90 PRO A N 1
ATOM 741 C CA . PRO A 1 90 ? -18.834 2.002 11.157 1.00 64.12 90 PRO A CA 1
ATOM 742 C C . PRO A 1 90 ? -18.910 0.740 12.022 1.00 64.12 90 PRO A C 1
ATOM 744 O O . PRO A 1 90 ? -19.374 -0.307 11.577 1.00 64.12 90 PRO A O 1
ATOM 747 N N . GLN A 1 91 ? -18.436 0.833 13.267 1.00 54.62 91 GLN A N 1
ATOM 748 C CA . GLN A 1 91 ? -18.573 -0.241 14.247 1.00 54.62 91 GLN A CA 1
ATOM 749 C C . GLN A 1 91 ? -20.049 -0.382 14.661 1.00 54.62 91 GLN A C 1
ATOM 751 O O . GLN A 1 91 ? -20.430 0.062 15.750 1.00 54.62 91 GLN A O 1
ATOM 756 N N . ASN A 1 92 ? -20.876 -0.991 13.807 1.00 43.16 92 ASN A N 1
ATOM 757 C CA . ASN A 1 92 ? -22.161 -1.550 14.211 1.00 43.16 92 ASN A CA 1
ATOM 758 C C . ASN A 1 92 ? -21.866 -2.784 15.060 1.00 43.16 92 ASN A C 1
ATOM 760 O O . ASN A 1 92 ? -21.525 -3.849 14.554 1.00 43.16 92 ASN A O 1
ATOM 764 N N . THR A 1 93 ? -21.964 -2.636 16.376 1.00 44.22 93 THR A N 1
ATOM 765 C CA . THR A 1 93 ? -21.681 -3.684 17.363 1.00 44.22 93 THR A CA 1
ATOM 766 C C . THR A 1 93 ? -22.695 -4.836 17.376 1.00 44.22 93 THR A C 1
ATOM 768 O O . THR A 1 93 ? -22.752 -5.535 18.380 1.00 44.22 93 THR A O 1
ATOM 771 N N . LYS A 1 94 ? -23.496 -5.068 16.322 1.00 42.38 94 LYS A N 1
ATOM 772 C CA . LYS A 1 94 ? -24.486 -6.166 16.307 1.00 42.38 94 LYS A CA 1
ATOM 773 C C . LYS A 1 94 ? -24.723 -6.916 14.986 1.00 42.38 94 LYS A C 1
ATOM 775 O O . LYS A 1 94 ? -25.330 -7.973 15.060 1.00 42.38 94 LYS A O 1
ATOM 780 N N . ASP A 1 95 ? -24.190 -6.498 13.834 1.00 41.72 95 ASP A N 1
ATOM 781 C CA . ASP A 1 95 ? -24.626 -7.076 12.540 1.00 41.72 95 ASP A CA 1
ATOM 782 C C . ASP A 1 95 ? -23.494 -7.665 11.679 1.00 41.72 95 ASP A C 1
ATOM 784 O O . ASP A 1 95 ? -23.465 -7.504 10.460 1.00 41.72 95 ASP A O 1
ATOM 788 N N . LEU A 1 96 ? -22.537 -8.360 12.292 1.00 41.75 96 LEU A N 1
ATOM 789 C CA . LEU A 1 96 ? -21.728 -9.339 11.558 1.00 41.75 96 LEU A CA 1
ATOM 790 C C . LEU A 1 96 ? -22.304 -10.718 11.886 1.00 41.75 96 LEU A C 1
ATOM 792 O O . LEU A 1 96 ? -22.318 -11.052 13.072 1.00 41.75 96 LEU A O 1
ATOM 796 N N . PRO A 1 97 ? -22.775 -11.510 10.901 1.00 37.19 97 PRO A N 1
ATOM 797 C CA . PRO A 1 97 ? -23.238 -12.864 11.159 1.00 37.19 97 PRO A CA 1
ATOM 798 C C . PRO A 1 97 ? -22.067 -13.665 11.726 1.00 37.19 97 PRO A C 1
ATOM 800 O O . PRO A 1 97 ? -21.114 -13.998 11.022 1.00 37.19 97 PRO A O 1
ATOM 803 N N . LEU A 1 98 ? -22.113 -13.908 13.029 1.00 41.25 98 LEU A N 1
ATOM 804 C CA . LEU A 1 98 ? -21.396 -15.005 13.640 1.00 41.25 98 LEU A CA 1
ATOM 805 C C . LEU A 1 98 ? -22.149 -16.253 13.181 1.00 41.25 98 LEU A C 1
ATOM 807 O O . LEU A 1 98 ? -23.272 -16.491 13.621 1.00 41.25 98 LEU A O 1
ATOM 811 N N . GLU A 1 99 ? -21.574 -17.022 12.257 1.00 43.25 99 GLU A N 1
ATOM 812 C CA . GLU A 1 99 ? -21.935 -18.434 12.141 1.00 43.25 99 GLU A CA 1
ATOM 813 C C . GLU A 1 99 ? -21.459 -19.131 13.420 1.00 43.25 99 GLU A C 1
ATOM 815 O O . GLU A 1 99 ? -20.393 -19.735 13.478 1.00 43.25 99 GLU A O 1
ATOM 820 N N . GLU A 1 100 ? -22.250 -19.001 14.478 1.00 38.84 100 GLU A N 1
ATOM 821 C CA . GLU A 1 100 ? -22.228 -19.915 15.605 1.00 38.84 100 GLU A CA 1
ATOM 822 C C . GLU A 1 100 ? -23.493 -20.760 15.504 1.00 38.84 100 GLU A C 1
ATOM 824 O O . GLU A 1 100 ? -24.614 -20.289 15.699 1.00 38.84 100 GLU A O 1
ATOM 829 N N . MET A 1 101 ? -23.308 -22.032 15.151 1.00 39.41 101 MET A N 1
ATOM 830 C CA . MET A 1 101 ? -24.331 -23.057 15.308 1.00 39.41 101 MET A CA 1
ATOM 831 C C . MET A 1 101 ? -24.820 -23.037 16.759 1.00 39.41 101 MET A C 1
ATOM 833 O O . MET A 1 101 ? -24.073 -23.389 17.667 1.00 39.41 101 MET A O 1
ATOM 837 N N . SER A 1 102 ? -26.075 -22.656 16.985 1.00 32.34 102 SER A N 1
ATOM 838 C CA . SER A 1 102 ? -26.735 -22.845 18.277 1.00 32.34 102 SER A CA 1
ATOM 839 C C . SER A 1 102 ? -28.079 -23.536 18.092 1.00 32.34 102 SER A C 1
ATOM 841 O O . SER A 1 102 ? -28.932 -23.094 17.323 1.00 32.34 102 SER A O 1
ATOM 843 N N . ALA A 1 103 ? -28.238 -24.644 18.816 1.00 32.59 103 ALA A N 1
ATOM 844 C CA . ALA A 1 103 ? -29.514 -25.296 19.091 1.00 32.59 103 ALA A CA 1
ATOM 845 C C . ALA A 1 103 ? -30.349 -24.455 20.093 1.00 32.59 103 ALA A C 1
ATOM 847 O O . ALA A 1 103 ? -29.785 -23.614 20.795 1.00 32.59 103 ALA A O 1
ATOM 848 N N . PRO A 1 104 ? -31.685 -24.637 20.161 1.00 39.44 104 PRO A N 1
ATOM 849 C CA . PRO A 1 104 ? -32.601 -23.602 20.639 1.00 39.44 104 PRO A CA 1
ATOM 850 C C . PRO A 1 104 ? -32.980 -23.731 22.124 1.00 39.44 104 PRO A C 1
ATOM 852 O O . PRO A 1 104 ? -33.188 -24.832 22.630 1.00 39.44 104 PRO A O 1
ATOM 855 N N . GLY A 1 105 ? -33.187 -22.587 22.788 1.00 31.02 105 GLY A N 1
ATOM 856 C CA . GLY A 1 105 ? -33.766 -22.496 24.133 1.00 31.02 105 GLY A CA 1
ATOM 857 C C . GLY A 1 105 ? -34.348 -21.107 24.456 1.00 31.02 105 GLY A C 1
ATOM 858 O O . GLY A 1 105 ? -33.604 -20.218 24.832 1.00 31.02 105 GLY A O 1
ATOM 859 N N . ILE A 1 106 ? -35.663 -20.966 24.223 1.00 37.41 106 ILE A N 1
ATOM 860 C CA . ILE A 1 106 ? -36.771 -20.237 24.913 1.00 37.41 106 ILE A CA 1
ATOM 861 C C . ILE A 1 106 ? -36.519 -18.855 25.611 1.00 37.41 106 ILE A C 1
ATOM 863 O O . ILE A 1 106 ? -35.529 -18.701 26.317 1.00 37.41 106 ILE A O 1
ATOM 867 N N . PRO A 1 107 ? -37.445 -17.858 25.492 1.00 40.09 107 PRO A N 1
ATOM 868 C CA . PRO A 1 107 ? -37.229 -16.453 25.878 1.00 40.09 107 PRO A CA 1
ATOM 869 C C . PRO A 1 107 ? -37.839 -16.042 27.237 1.00 40.09 107 PRO A C 1
ATOM 871 O O . PRO A 1 107 ? -38.904 -16.530 27.610 1.00 40.09 107 PRO A O 1
ATOM 874 N N . GLU A 1 108 ? -37.260 -15.030 27.901 1.00 32.50 108 GLU A N 1
ATOM 875 C CA . GLU A 1 108 ? -37.896 -14.305 29.020 1.00 32.50 108 GLU A CA 1
ATOM 876 C C . GLU A 1 108 ? -37.722 -12.769 28.934 1.00 32.50 108 GLU A C 1
ATOM 878 O O . GLU A 1 108 ? -36.787 -12.245 28.330 1.00 32.50 108 GLU A O 1
ATOM 883 N N . ASN A 1 109 ? -38.703 -12.050 29.494 1.00 33.38 109 ASN A N 1
ATOM 884 C CA . ASN A 1 109 ? -39.101 -10.662 29.218 1.00 33.38 109 ASN A CA 1
ATOM 885 C C . ASN A 1 109 ? -38.613 -9.603 30.245 1.00 33.38 109 ASN A C 1
ATOM 887 O O . ASN A 1 109 ? -38.767 -9.836 31.436 1.00 33.38 109 ASN A O 1
ATOM 891 N N . LYS A 1 110 ? -38.286 -8.383 29.740 1.00 36.81 110 LYS A N 1
ATOM 892 C CA . LYS A 1 110 ? -38.444 -6.988 30.300 1.00 36.81 110 LYS A CA 1
ATOM 893 C C . LYS A 1 110 ? -37.803 -6.615 31.678 1.00 36.81 110 LYS A C 1
ATOM 895 O O . LYS A 1 110 ? -37.487 -7.515 32.436 1.00 36.81 110 LYS A O 1
ATOM 900 N N . PRO A 1 111 ? -37.685 -5.312 32.089 1.00 36.16 111 PRO A N 1
ATOM 901 C CA . PRO A 1 111 ? -38.133 -4.050 31.465 1.00 36.16 111 PRO A CA 1
ATOM 902 C C . PRO A 1 111 ? -37.114 -2.880 31.380 1.00 36.16 111 PRO A C 1
ATOM 904 O O . PRO A 1 111 ? -35.994 -2.942 31.869 1.00 36.16 111 PRO A O 1
ATOM 907 N N . LEU A 1 112 ? -37.565 -1.795 30.726 1.00 40.25 112 LEU A N 1
ATOM 908 C CA . LEU A 1 112 ? -36.918 -0.482 30.591 1.00 40.25 112 LEU A CA 1
ATOM 909 C C . LEU A 1 112 ? -36.859 0.310 31.919 1.00 40.25 112 LEU A C 1
ATOM 911 O O . LEU A 1 112 ? -37.888 0.467 32.574 1.00 40.25 112 LEU A O 1
ATOM 915 N N . SER A 1 113 ? -35.717 0.948 32.195 1.00 36.00 113 SER A N 1
ATOM 916 C CA . SER A 1 113 ? -35.564 2.186 32.988 1.00 36.00 113 SER A CA 1
ATOM 917 C C . SER A 1 113 ? -34.258 2.882 32.544 1.00 36.00 113 SER A C 1
ATOM 919 O O . SER A 1 113 ? -33.235 2.239 32.347 1.00 36.00 113 SER A O 1
ATOM 921 N N . SER A 1 114 ? -34.335 4.096 31.993 1.00 31.42 114 SER A N 1
ATOM 922 C CA . SER A 1 114 ? -34.231 5.416 32.645 1.00 31.42 114 SER A CA 1
ATOM 923 C C . SER A 1 114 ? -32.850 6.068 32.458 1.00 31.42 114 SER A C 1
ATOM 925 O O . SER A 1 114 ? -31.889 5.721 33.128 1.00 31.42 114 SER A O 1
ATOM 927 N N . SER A 1 115 ? -32.842 7.046 31.550 1.00 32.94 115 SER A N 1
ATOM 928 C CA . SER A 1 115 ? -32.220 8.375 31.628 1.00 32.94 115 SER A CA 1
ATOM 929 C C . SER A 1 115 ? -30.733 8.572 31.964 1.00 32.94 115 SER A C 1
ATOM 931 O O . SER A 1 115 ? -30.257 8.255 33.043 1.00 32.94 115 SER A O 1
ATOM 933 N N . LEU A 1 116 ? -30.129 9.359 31.060 1.00 41.31 116 LEU A N 1
ATOM 934 C CA . LEU A 1 116 ? -29.030 10.314 31.242 1.00 41.31 116 LEU A CA 1
ATOM 935 C C . LEU A 1 116 ? -27.646 9.728 31.545 1.00 41.31 116 LEU A C 1
ATOM 937 O O . LEU A 1 116 ? -27.283 9.502 32.688 1.00 41.31 116 LEU A O 1
ATOM 941 N N . ASN A 1 117 ? -26.824 9.651 30.495 1.00 32.88 117 ASN A N 1
ATOM 942 C CA . ASN A 1 117 ? -25.492 10.253 30.526 1.00 32.88 117 ASN A CA 1
ATOM 943 C C . ASN A 1 117 ? -25.091 10.685 29.114 1.00 32.88 117 ASN A C 1
ATOM 945 O O . ASN A 1 117 ? -24.712 9.891 28.255 1.00 32.88 117 ASN A O 1
ATOM 949 N N . ASN A 1 118 ? -25.231 11.990 28.892 1.00 42.53 118 ASN A N 1
ATOM 950 C CA . ASN A 1 118 ? -24.763 12.702 27.720 1.00 42.53 118 ASN A CA 1
ATOM 951 C C . ASN A 1 118 ? -23.271 12.999 27.929 1.00 42.53 118 ASN A C 1
ATOM 953 O O . ASN A 1 118 ? -22.891 14.031 28.468 1.00 42.53 118 ASN A O 1
ATOM 957 N N . MET A 1 119 ? -22.431 12.048 27.546 1.00 36.22 119 MET A N 1
ATOM 958 C CA . MET A 1 119 ? -21.057 12.301 27.130 1.00 36.22 119 MET A CA 1
ATOM 959 C C . MET A 1 119 ? -20.779 11.223 26.099 1.00 36.22 119 MET A C 1
ATOM 961 O O . MET A 1 119 ? -20.209 10.174 26.396 1.00 36.22 119 MET A O 1
ATOM 965 N N . SER A 1 120 ? -21.319 11.420 24.898 1.00 39.34 120 SER A N 1
ATOM 966 C CA . SER A 1 120 ? -21.010 10.576 23.757 1.00 39.34 120 SER A CA 1
ATOM 967 C C . SER A 1 120 ? -19.519 10.717 23.490 1.00 39.34 120 SER A C 1
ATOM 969 O O . SER A 1 120 ? -19.097 11.609 22.757 1.00 39.34 120 SER A O 1
ATOM 971 N N . SER A 1 121 ? -18.741 9.842 24.136 1.00 44.94 121 SER A N 1
ATOM 972 C CA . SER A 1 121 ? -17.490 9.299 23.634 1.00 44.94 121 SER A CA 1
ATOM 973 C C . SER A 1 121 ? -17.654 9.230 22.128 1.00 44.94 121 SER A C 1
ATOM 975 O O . SER A 1 121 ? -18.443 8.436 21.606 1.00 44.94 121 SER A O 1
ATOM 977 N N . SER A 1 122 ? -17.036 10.177 21.430 1.00 45.78 122 SER A N 1
ATOM 978 C CA . SER A 1 122 ? -16.926 10.150 19.987 1.00 45.78 122 SER A CA 1
ATOM 979 C C . SER A 1 122 ? -16.165 8.873 19.690 1.00 45.78 122 SER A C 1
ATOM 981 O O . SER A 1 122 ? -14.939 8.858 19.756 1.00 45.78 122 SER A O 1
ATOM 983 N N . LYS A 1 123 ? -16.914 7.782 19.491 1.00 57.09 123 LYS A N 1
ATOM 984 C CA . LYS A 1 123 ? -16.408 6.441 19.235 1.00 57.09 123 LYS A CA 1
ATOM 985 C C . LYS A 1 123 ? -15.478 6.581 18.046 1.00 57.09 123 LYS A C 1
ATOM 987 O O . LYS A 1 123 ? -15.942 6.752 16.916 1.00 57.09 123 LYS A O 1
ATOM 992 N N . CYS A 1 124 ? -14.180 6.643 18.335 1.00 56.62 124 CYS A N 1
ATOM 993 C CA . CYS A 1 124 ? -13.169 6.905 17.332 1.00 56.62 124 CYS A CA 1
ATOM 994 C C . CYS A 1 124 ? -13.310 5.788 16.302 1.00 56.62 124 CYS A C 1
ATOM 996 O O . CYS A 1 124 ? -13.238 4.604 16.641 1.00 56.62 124 CYS A O 1
ATOM 998 N N . ARG A 1 125 ? -13.651 6.150 15.065 1.00 80.81 125 ARG A N 1
ATOM 999 C CA . ARG A 1 125 ? -13.781 5.168 13.994 1.00 80.81 125 ARG A CA 1
ATOM 1000 C C . ARG A 1 125 ? -12.363 4.742 13.645 1.00 80.81 125 ARG A C 1
ATOM 1002 O O . ARG A 1 125 ? -11.574 5.566 13.199 1.00 80.81 125 ARG A O 1
ATOM 1009 N N . THR A 1 126 ? -12.033 3.481 13.890 1.00 88.81 126 THR A N 1
ATOM 1010 C CA . THR A 1 126 ? -10.690 2.942 13.663 1.00 88.81 126 THR A CA 1
ATOM 1011 C C . THR A 1 126 ? -10.751 1.645 12.871 1.00 88.81 126 THR A C 1
ATOM 1013 O O . THR A 1 126 ? -11.788 0.977 12.808 1.00 88.81 126 THR A O 1
ATOM 1016 N N . PHE A 1 127 ? -9.640 1.304 12.220 1.00 93.69 127 PHE A N 1
ATOM 1017 C CA . PHE A 1 127 ? -9.491 0.013 11.558 1.00 93.69 127 PHE A CA 1
ATOM 1018 C C . PHE A 1 127 ? -9.471 -1.129 12.574 1.00 93.69 127 PHE A C 1
ATOM 1020 O O . PHE A 1 127 ? -9.242 -0.933 13.765 1.00 93.69 127 PHE A O 1
ATOM 1027 N N . ARG A 1 128 ? -9.657 -2.361 12.101 1.00 93.75 128 ARG A N 1
ATOM 1028 C CA . ARG A 1 128 ? -9.515 -3.531 12.971 1.00 93.75 128 ARG A CA 1
ATOM 1029 C C . ARG A 1 128 ? -8.055 -3.779 13.369 1.00 93.75 128 ARG A C 1
ATOM 1031 O O . ARG A 1 128 ? -7.779 -3.982 14.548 1.00 93.75 128 ARG A O 1
ATO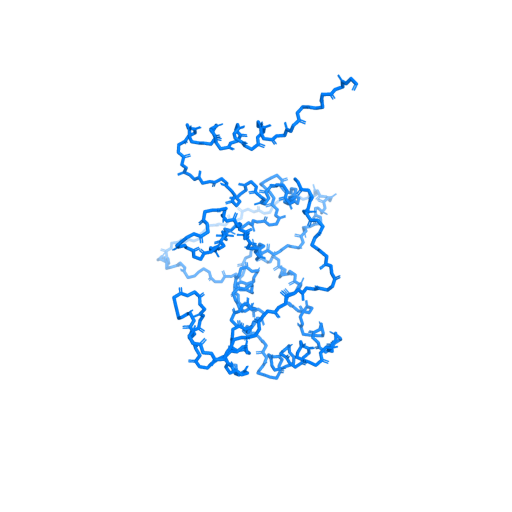M 1038 N N . TYR A 1 129 ? -7.142 -3.739 12.400 1.00 95.88 129 TYR A N 1
ATOM 1039 C CA . TYR A 1 129 ? -5.697 -3.828 12.617 1.00 95.88 129 TYR A CA 1
ATOM 1040 C C . TYR A 1 129 ? -4.931 -2.894 11.679 1.00 95.88 129 TYR A C 1
ATOM 1042 O O . TYR A 1 129 ? -5.434 -2.531 10.613 1.00 95.88 129 TYR A O 1
ATOM 1050 N N . ILE A 1 130 ? -3.704 -2.548 12.067 1.00 95.88 130 ILE A N 1
ATOM 1051 C CA . ILE A 1 130 ? -2.758 -1.756 11.277 1.00 95.88 130 ILE A CA 1
ATOM 1052 C C . ILE A 1 130 ? -1.928 -2.698 10.382 1.00 95.88 130 ILE A C 1
ATOM 1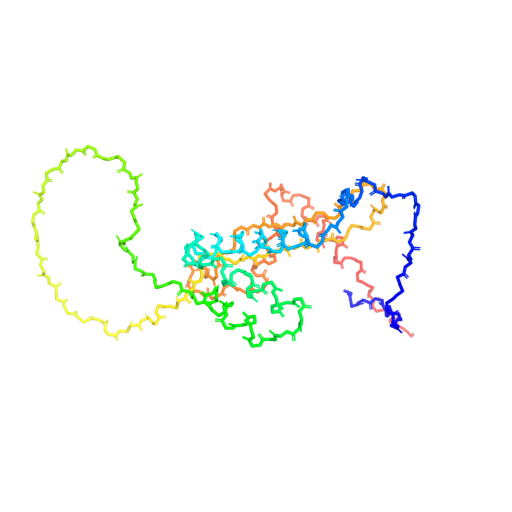054 O O . ILE A 1 130 ? -1.181 -3.524 10.910 1.00 95.88 130 ILE A O 1
ATOM 1058 N N . PRO A 1 131 ? -2.009 -2.590 9.040 1.00 96.69 131 PRO A N 1
ATOM 1059 C CA . PRO A 1 131 ? -1.116 -3.308 8.132 1.00 96.69 131 PRO A CA 1
ATOM 1060 C C . PRO A 1 131 ? 0.295 -2.710 8.201 1.00 96.69 131 PRO A C 1
ATOM 1062 O O . PRO A 1 131 ? 0.541 -1.631 7.667 1.00 96.69 131 PRO A O 1
ATOM 1065 N N . CYS A 1 132 ? 1.217 -3.395 8.876 1.00 94.81 132 CYS A N 1
ATOM 1066 C CA . CYS A 1 132 ? 2.591 -2.933 9.070 1.00 94.81 132 CYS A CA 1
ATOM 1067 C C . CYS A 1 132 ? 3.586 -4.093 8.932 1.00 94.81 132 CYS A C 1
ATOM 1069 O O . CYS A 1 132 ? 3.295 -5.220 9.337 1.00 94.81 132 CYS A O 1
ATOM 1071 N N . ARG A 1 133 ? 4.763 -3.799 8.370 1.00 93.19 133 ARG A N 1
ATOM 1072 C CA . ARG A 1 133 ? 5.891 -4.726 8.229 1.00 93.19 133 ARG A CA 1
ATOM 1073 C C . ARG A 1 133 ? 7.164 -4.056 8.716 1.00 93.19 133 ARG A C 1
ATOM 1075 O O . ARG A 1 133 ? 7.504 -2.975 8.242 1.00 93.19 133 ARG A O 1
ATOM 1082 N N . LEU A 1 134 ? 7.864 -4.719 9.628 1.00 91.50 134 LEU A N 1
ATOM 1083 C CA . LEU A 1 134 ? 9.168 -4.293 10.118 1.00 91.50 134 LEU A CA 1
ATOM 1084 C C . LEU A 1 134 ? 10.260 -5.068 9.383 1.00 91.50 134 LEU A C 1
ATOM 1086 O O . LEU A 1 134 ? 10.320 -6.292 9.485 1.00 91.50 134 LEU A O 1
ATOM 1090 N N . TYR A 1 135 ? 11.112 -4.350 8.656 1.00 88.44 135 TYR A N 1
ATOM 1091 C CA . TYR A 1 135 ? 12.272 -4.910 7.969 1.00 88.44 135 TYR A CA 1
ATOM 1092 C C . TYR A 1 135 ? 13.519 -4.634 8.802 1.00 88.44 135 TYR A C 1
ATOM 1094 O O . TYR A 1 135 ? 13.800 -3.483 9.138 1.00 88.44 135 TYR A O 1
ATOM 1102 N N . CYS A 1 136 ? 14.262 -5.687 9.128 1.00 82.44 136 CYS A N 1
ATOM 1103 C CA . CYS A 1 136 ? 15.531 -5.586 9.838 1.00 82.44 136 CYS A CA 1
ATOM 1104 C C . CYS A 1 136 ? 16.650 -6.072 8.920 1.00 82.44 136 CYS A C 1
ATOM 1106 O O . CYS A 1 136 ? 16.538 -7.123 8.282 1.00 82.44 136 CYS A O 1
ATOM 1108 N N . VAL A 1 137 ? 17.734 -5.307 8.859 1.00 73.81 137 VAL A N 1
ATOM 1109 C CA . VAL A 1 137 ? 18.949 -5.699 8.145 1.00 73.81 137 VAL A CA 1
ATOM 1110 C C . VAL A 1 137 ? 19.844 -6.426 9.144 1.00 73.81 137 VAL A C 1
ATOM 1112 O O . VAL A 1 137 ? 20.146 -5.880 10.200 1.00 73.81 137 VAL A O 1
ATOM 1115 N N . SER A 1 138 ? 20.228 -7.669 8.844 1.00 63.53 138 SER A N 1
ATOM 1116 C CA . SER A 1 138 ? 21.240 -8.384 9.627 1.00 63.53 138 SER A CA 1
ATOM 1117 C C . SER A 1 138 ? 22.619 -8.084 9.047 1.00 63.53 138 SER A C 1
ATOM 1119 O O . SER A 1 138 ? 22.814 -8.200 7.839 1.00 63.53 138 SER A O 1
ATOM 1121 N N . GLU A 1 139 ? 23.577 -7.727 9.900 1.00 59.34 139 GLU A N 1
ATOM 1122 C CA . GLU A 1 139 ? 24.970 -7.466 9.504 1.00 59.34 139 GLU A CA 1
ATOM 1123 C C . GLU A 1 139 ? 25.709 -8.741 9.043 1.00 59.34 139 GLU A C 1
ATOM 1125 O O . GLU A 1 139 ? 26.726 -8.668 8.351 1.00 59.34 139 GLU A O 1
ATOM 1130 N N . ASN A 1 140 ? 25.156 -9.927 9.329 1.00 55.03 140 ASN A N 1
ATOM 1131 C CA . ASN A 1 140 ? 25.726 -11.217 8.938 1.00 55.03 140 ASN A CA 1
ATOM 1132 C C . ASN A 1 140 ? 25.290 -11.584 7.510 1.00 55.03 140 ASN A C 1
ATOM 1134 O O . ASN A 1 140 ? 24.406 -12.406 7.270 1.00 55.03 140 ASN A O 1
ATOM 1138 N N . SER A 1 141 ? 25.936 -10.933 6.553 1.00 53.94 141 SER A N 1
ATOM 1139 C CA . SER A 1 141 ? 25.643 -10.883 5.116 1.00 53.94 141 SER A CA 1
ATOM 1140 C C . SER A 1 141 ? 25.878 -12.176 4.309 1.00 53.94 141 SER A C 1
ATOM 1142 O O . SER A 1 141 ? 26.073 -12.101 3.098 1.00 53.94 141 SER A O 1
ATOM 1144 N N . SER A 1 142 ? 25.841 -13.374 4.911 1.00 56.03 142 SER A N 1
ATOM 1145 C CA . SER A 1 142 ? 26.267 -14.596 4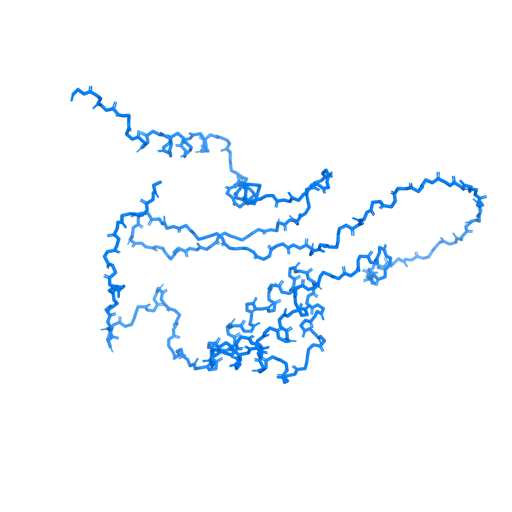.204 1.00 56.03 142 SER A CA 1
ATOM 1146 C C . SER A 1 142 ? 25.213 -15.656 3.875 1.00 56.03 142 SER A C 1
ATOM 1148 O O . SER A 1 142 ? 25.561 -16.546 3.105 1.00 56.03 142 SER A O 1
ATOM 1150 N N . SER A 1 143 ? 23.959 -15.636 4.360 1.00 53.91 143 SER A N 1
ATOM 1151 C CA . SER A 1 143 ? 23.033 -16.730 3.954 1.00 53.91 143 SER A CA 1
ATOM 1152 C C . SER A 1 143 ? 21.520 -16.602 4.179 1.00 53.91 143 SER A C 1
ATOM 1154 O O . SER A 1 143 ? 20.824 -17.586 3.941 1.00 53.91 143 SER A O 1
ATOM 1156 N N . THR A 1 144 ? 20.935 -15.466 4.576 1.00 50.28 144 THR A N 1
ATOM 1157 C CA . THR A 1 144 ? 19.459 -15.410 4.692 1.00 50.28 144 THR A CA 1
ATOM 1158 C C . THR A 1 144 ? 18.852 -14.124 4.144 1.00 50.28 144 THR A C 1
ATOM 1160 O O . THR A 1 144 ? 19.388 -13.043 4.390 1.00 50.28 144 THR A O 1
ATOM 1163 N N . PRO A 1 145 ? 17.730 -14.205 3.401 1.00 53.47 145 PRO A N 1
ATOM 1164 C CA . PRO A 1 145 ? 16.990 -13.013 3.032 1.00 53.47 145 PRO A CA 1
ATOM 1165 C C . PRO A 1 145 ? 16.460 -12.358 4.309 1.00 53.47 145 PRO A C 1
ATOM 1167 O O . PRO A 1 145 ? 15.900 -13.024 5.182 1.00 53.47 145 PRO A O 1
ATOM 1170 N N . SER A 1 146 ? 16.644 -11.041 4.405 1.00 61.53 146 SER A N 1
ATOM 1171 C CA . SER A 1 146 ? 15.971 -10.185 5.380 1.00 61.53 146 SER A CA 1
ATOM 1172 C C . SER A 1 146 ? 14.460 -10.413 5.258 1.00 61.53 146 SER A C 1
ATOM 1174 O O . SER A 1 146 ? 13.805 -9.925 4.338 1.00 61.53 146 SER A O 1
ATOM 1176 N N . GLY A 1 147 ? 13.911 -11.249 6.139 1.00 76.00 147 GLY A N 1
ATOM 1177 C CA . GLY A 1 147 ? 12.471 -11.382 6.304 1.00 76.00 147 GLY A CA 1
ATOM 1178 C C . GLY A 1 147 ? 11.893 -10.117 6.935 1.00 76.00 147 GLY A C 1
ATOM 1179 O O . GLY A 1 147 ? 12.617 -9.272 7.463 1.00 76.00 147 GLY A O 1
ATOM 1180 N N . PHE A 1 148 ? 10.569 -10.000 6.920 1.00 88.75 148 PHE A N 1
ATOM 1181 C CA . PHE A 1 148 ? 9.878 -8.970 7.687 1.00 88.75 148 PHE A CA 1
ATOM 1182 C C . PHE A 1 148 ? 9.139 -9.583 8.872 1.00 88.75 148 PHE A C 1
ATOM 1184 O O . PHE A 1 148 ? 8.657 -10.715 8.815 1.00 88.75 148 PHE A O 1
ATOM 1191 N N . ILE A 1 149 ? 9.005 -8.803 9.940 1.00 90.00 149 ILE A N 1
ATOM 1192 C CA . ILE A 1 149 ? 8.124 -9.124 11.058 1.00 90.00 149 ILE A CA 1
ATOM 1193 C C . ILE A 1 149 ? 6.783 -8.435 10.811 1.00 90.00 149 ILE A C 1
ATOM 1195 O O . ILE A 1 149 ? 6.722 -7.229 10.573 1.00 90.00 149 ILE A O 1
ATOM 1199 N N . GLN A 1 150 ? 5.702 -9.205 10.887 1.00 93.06 150 GLN A N 1
ATOM 1200 C CA . GLN A 1 150 ? 4.330 -8.712 10.805 1.00 93.06 150 GLN A CA 1
ATOM 1201 C C . GLN A 1 150 ? 3.510 -9.360 11.920 1.00 93.06 150 GLN A C 1
ATOM 1203 O O . GLN A 1 150 ? 3.496 -10.582 12.063 1.00 93.06 150 GLN A O 1
ATOM 1208 N N . LYS A 1 151 ? 2.829 -8.537 12.720 1.00 93.81 151 LYS A N 1
ATOM 1209 C CA . LYS A 1 151 ? 1.945 -8.969 13.812 1.00 93.81 151 LYS A CA 1
ATOM 1210 C C . LYS A 1 151 ? 0.641 -8.178 13.778 1.00 93.81 151 LYS A C 1
ATOM 1212 O O . LYS A 1 151 ? 0.547 -7.140 13.128 1.00 93.81 151 LYS A O 1
ATOM 1217 N N . LEU A 1 152 ? -0.369 -8.678 14.486 1.00 95.19 152 LEU A N 1
ATOM 1218 C CA . LEU A 1 152 ? -1.642 -7.982 14.639 1.00 95.19 152 LEU A CA 1
ATOM 1219 C C . LEU A 1 152 ? -1.483 -6.828 15.631 1.00 95.19 152 LEU A C 1
ATOM 1221 O O . LEU A 1 152 ? -1.324 -7.054 16.827 1.00 95.19 152 LEU A O 1
ATOM 1225 N N . ILE A 1 153 ? -1.553 -5.600 15.125 1.00 94.94 153 ILE A N 1
ATOM 1226 C CA . ILE A 1 153 ? -1.497 -4.378 15.930 1.00 94.94 153 ILE A CA 1
ATOM 1227 C C . ILE A 1 153 ? -2.870 -3.715 15.861 1.00 94.94 153 ILE A C 1
ATOM 1229 O O . ILE A 1 153 ? -3.359 -3.419 14.767 1.00 94.94 153 ILE A O 1
ATOM 1233 N N . ARG A 1 154 ? -3.516 -3.519 17.013 1.00 94.19 154 ARG A N 1
ATOM 1234 C CA . ARG A 1 154 ? -4.757 -2.737 17.103 1.00 94.19 154 ARG A CA 1
ATOM 1235 C C . ARG A 1 154 ? -4.407 -1.246 17.022 1.00 94.19 154 ARG A C 1
ATOM 1237 O O . ARG A 1 154 ? -3.344 -0.874 17.492 1.00 94.19 154 ARG A O 1
ATOM 1244 N N . PRO A 1 155 ? -5.261 -0.394 16.436 1.00 93.75 155 PRO A N 1
ATOM 1245 C CA . PRO A 1 155 ? -5.040 1.054 16.449 1.00 93.75 155 PRO A CA 1
ATOM 1246 C C . PRO A 1 155 ? -5.410 1.721 17.778 1.00 93.75 155 PRO A C 1
ATOM 1248 O O . PRO A 1 155 ? -5.111 2.898 17.966 1.00 93.75 155 PRO A O 1
ATOM 1251 N N . LEU A 1 156 ? -6.100 0.992 18.659 1.00 92.06 156 LEU A N 1
ATOM 1252 C CA . LEU A 1 156 ? -6.440 1.426 20.005 1.00 92.06 156 LEU A CA 1
ATOM 1253 C C . LEU A 1 156 ? -5.887 0.420 21.009 1.00 92.06 156 LEU A C 1
ATOM 1255 O O . LEU A 1 156 ? -6.061 -0.793 20.838 1.00 92.06 156 LEU A O 1
ATOM 1259 N N . ASN A 1 157 ? -5.265 0.951 22.052 1.00 89.75 157 ASN A N 1
ATOM 1260 C CA . ASN A 1 157 ? -4.834 0.217 23.229 1.00 89.75 157 ASN A CA 1
ATOM 1261 C C . ASN A 1 157 ? -6.055 -0.173 24.089 1.00 89.75 157 ASN A C 1
ATOM 1263 O O . ASN A 1 157 ? -7.176 0.289 23.855 1.00 89.75 157 ASN A O 1
ATOM 1267 N N . ASP A 1 158 ? -5.859 -1.041 25.086 1.00 88.31 158 ASP A N 1
ATOM 1268 C CA . ASP A 1 158 ? -6.960 -1.522 25.941 1.00 88.31 158 ASP A CA 1
ATOM 1269 C C . ASP A 1 158 ? -7.570 -0.412 26.822 1.00 88.31 158 ASP A C 1
ATOM 1271 O O . ASP A 1 158 ? -8.725 -0.511 27.230 1.00 88.31 158 ASP A O 1
ATOM 1275 N N . ASP A 1 159 ? -6.829 0.674 27.054 1.00 88.56 159 ASP A N 1
ATOM 1276 C CA . ASP A 1 159 ? -7.292 1.895 27.727 1.00 88.56 159 ASP A CA 1
ATOM 1277 C C . ASP A 1 159 ? -8.054 2.863 26.792 1.00 88.56 159 ASP A C 1
ATOM 1279 O O . ASP A 1 159 ? -8.556 3.896 27.234 1.00 88.56 159 ASP A O 1
ATOM 1283 N N . GLY A 1 160 ? -8.156 2.538 25.498 1.00 87.56 160 GLY A N 1
ATOM 1284 C CA . GLY A 1 160 ? -8.795 3.368 24.477 1.00 87.56 160 GLY A CA 1
ATOM 1285 C C . GLY A 1 160 ? -7.908 4.474 23.896 1.00 87.56 160 GLY A C 1
ATOM 1286 O O . GLY A 1 160 ? -8.386 5.229 23.046 1.00 87.56 160 GLY A O 1
ATOM 1287 N N . SER A 1 161 ? -6.641 4.577 24.307 1.00 90.88 161 SER A N 1
ATOM 1288 C CA . SER A 1 161 ? -5.671 5.489 23.691 1.00 90.88 161 SER A CA 1
ATOM 1289 C C . SER A 1 161 ? -5.248 5.004 22.298 1.00 90.88 161 SER A C 1
ATOM 1291 O O . SER A 1 161 ? -5.365 3.821 21.972 1.00 90.88 161 SER A O 1
ATOM 1293 N N . LEU A 1 162 ? -4.778 5.920 21.444 1.00 92.50 162 LEU A N 1
ATOM 1294 C CA . LEU A 1 162 ? -4.232 5.558 20.134 1.00 92.50 162 LEU A CA 1
ATOM 1295 C C . LEU A 1 162 ? -2.880 4.871 20.308 1.00 92.50 162 LEU A C 1
ATOM 1297 O O . LEU A 1 162 ? -1.998 5.400 20.980 1.00 92.50 162 LEU A O 1
ATOM 1301 N N . THR A 1 163 ? -2.709 3.737 19.638 1.00 93.62 163 THR A N 1
ATOM 1302 C CA . THR A 1 163 ? -1.434 3.022 19.613 1.00 93.62 163 THR A CA 1
ATOM 1303 C C . THR A 1 163 ? -0.374 3.878 18.926 1.00 93.62 163 THR A C 1
ATOM 1305 O O . THR A 1 163 ? -0.523 4.277 17.767 1.00 93.62 163 THR A O 1
ATOM 1308 N N . SER A 1 164 ? 0.700 4.172 19.652 1.00 95.44 164 SER A N 1
ATOM 1309 C CA . SER A 1 164 ? 1.835 4.940 19.157 1.00 95.44 164 SER A CA 1
ATOM 1310 C C . SER A 1 164 ? 2.774 4.077 18.307 1.00 95.44 164 SER A C 1
ATOM 1312 O O . SER A 1 164 ? 2.688 2.847 18.271 1.00 95.44 164 SER A O 1
ATOM 1314 N N . LEU A 1 165 ? 3.722 4.722 17.622 1.00 94.12 165 LEU A N 1
ATOM 1315 C CA . LEU A 1 165 ? 4.782 4.001 16.914 1.00 94.12 165 LEU A CA 1
ATOM 1316 C C . LEU A 1 165 ? 5.650 3.177 17.879 1.00 94.12 165 LEU A C 1
ATOM 1318 O O . LEU A 1 165 ? 6.056 2.075 17.524 1.00 94.12 165 LEU A O 1
ATOM 1322 N N . GLN A 1 166 ? 5.905 3.691 19.086 1.00 92.88 166 GLN A N 1
ATOM 1323 C CA . GLN A 1 166 ? 6.678 2.986 20.109 1.00 92.88 166 GLN A CA 1
ATOM 1324 C C . GLN A 1 166 ? 5.971 1.691 20.524 1.00 92.88 166 GLN A C 1
ATOM 1326 O O . GLN A 1 166 ? 6.579 0.624 20.461 1.00 92.88 166 GLN A O 1
ATOM 1331 N N . ASP A 1 167 ? 4.669 1.766 20.817 1.00 93.19 167 ASP A N 1
ATOM 1332 C CA . ASP A 1 167 ? 3.850 0.593 21.152 1.00 93.19 167 ASP A CA 1
ATOM 1333 C C . ASP A 1 167 ? 3.893 -0.447 20.020 1.00 93.19 167 ASP A C 1
ATOM 1335 O O . ASP A 1 167 ? 4.057 -1.645 20.249 1.00 93.19 167 ASP A O 1
ATOM 1339 N N . ALA A 1 168 ? 3.784 0.005 18.766 1.00 92.75 168 ALA A N 1
ATOM 1340 C CA . ALA A 1 168 ? 3.847 -0.870 17.600 1.00 92.75 168 ALA A CA 1
ATOM 1341 C C . ALA A 1 168 ? 5.217 -1.555 17.450 1.00 92.75 168 ALA A C 1
ATOM 1343 O O . ALA A 1 168 ? 5.268 -2.751 17.153 1.00 92.75 168 ALA A O 1
ATOM 1344 N N . ILE A 1 169 ? 6.320 -0.829 17.665 1.00 90.88 169 ILE A N 1
ATOM 1345 C CA . ILE A 1 169 ? 7.684 -1.379 17.634 1.00 90.88 169 ILE A CA 1
ATOM 1346 C C . ILE A 1 169 ? 7.855 -2.428 18.733 1.00 90.88 169 ILE A C 1
ATOM 1348 O O . ILE A 1 169 ? 8.354 -3.520 18.457 1.00 90.88 169 ILE A O 1
ATOM 1352 N N . GLU A 1 170 ? 7.390 -2.139 19.946 1.00 90.94 170 GLU A N 1
ATOM 1353 C CA . GLU A 1 170 ? 7.410 -3.083 21.060 1.00 90.94 170 GLU A CA 1
ATOM 1354 C C . GLU A 1 170 ? 6.612 -4.344 20.730 1.00 90.94 170 GLU A C 1
ATOM 1356 O O . GLU A 1 170 ? 7.125 -5.453 20.869 1.00 90.94 170 GLU A O 1
ATOM 1361 N N . ILE A 1 171 ? 5.391 -4.211 20.208 1.00 91.00 171 ILE A N 1
ATOM 1362 C CA . ILE A 1 171 ? 4.587 -5.364 19.781 1.00 91.00 171 ILE A CA 1
ATOM 1363 C C . ILE A 1 171 ? 5.344 -6.189 18.737 1.00 91.00 171 ILE A C 1
ATOM 1365 O O . ILE A 1 171 ? 5.392 -7.417 18.846 1.00 91.00 171 ILE A O 1
ATOM 1369 N N . LEU A 1 172 ? 5.949 -5.552 17.730 1.00 90.25 172 LEU A N 1
ATOM 1370 C CA . LEU A 1 172 ? 6.672 -6.233 16.652 1.00 90.25 172 LEU A CA 1
ATOM 1371 C C . LEU A 1 172 ? 7.925 -6.956 17.164 1.00 90.25 172 LEU A C 1
ATOM 1373 O O . LEU A 1 172 ? 8.118 -8.127 16.832 1.00 90.25 172 LEU A O 1
ATOM 1377 N N . LEU A 1 173 ? 8.722 -6.321 18.023 1.00 87.12 173 LEU A N 1
ATOM 1378 C CA . LEU A 1 173 ? 10.002 -6.853 18.498 1.00 87.12 173 LEU A CA 1
ATOM 1379 C C . LEU A 1 173 ? 9.887 -7.809 19.689 1.00 87.12 173 LEU A C 1
ATOM 1381 O O . LEU A 1 173 ? 10.716 -8.710 19.805 1.00 87.12 173 LEU A O 1
ATOM 1385 N N . HIS A 1 174 ? 8.858 -7.699 20.536 1.00 77.50 174 HIS A N 1
ATOM 1386 C CA . HIS A 1 174 ? 8.671 -8.623 21.656 1.00 77.50 174 HIS A CA 1
ATOM 1387 C C . HIS A 1 174 ? 8.332 -10.031 21.143 1.00 77.50 174 HIS A C 1
ATOM 1389 O O . HIS A 1 174 ? 7.189 -10.379 20.826 1.00 77.50 174 HIS A O 1
ATOM 1395 N N . THR A 1 175 ? 9.359 -10.864 21.000 1.00 54.78 175 THR A N 1
ATOM 1396 C CA . THR A 1 175 ? 9.224 -12.309 20.843 1.00 54.78 175 THR A CA 1
ATOM 1397 C C . THR A 1 175 ? 8.914 -12.929 22.196 1.00 54.78 175 THR A C 1
ATOM 1399 O O . THR A 1 175 ? 9.559 -12.604 23.186 1.00 54.78 175 THR A O 1
ATOM 1402 N N . ASN A 1 176 ? 7.977 -13.873 22.224 1.00 45.41 176 ASN A N 1
ATOM 1403 C CA . ASN A 1 176 ? 7.729 -14.766 23.352 1.00 45.41 176 ASN A CA 1
ATOM 1404 C C . ASN A 1 176 ? 8.929 -15.733 23.505 1.00 45.41 176 ASN A C 1
ATOM 1406 O O . ASN A 1 176 ? 8.856 -16.910 23.158 1.00 45.41 176 ASN A O 1
ATOM 1410 N N . LYS A 1 177 ? 10.093 -15.199 23.889 1.00 40.44 177 LYS A N 1
ATOM 1411 C CA . LYS A 1 177 ? 11.348 -15.919 24.115 1.00 40.44 177 LYS A CA 1
ATOM 1412 C C . LYS A 1 177 ? 11.939 -15.416 25.428 1.00 40.44 177 LYS A C 1
ATOM 1414 O O . LYS A 1 177 ? 11.979 -14.216 25.667 1.00 40.44 177 LYS A O 1
ATOM 1419 N N . ASN A 1 178 ? 12.331 -16.367 26.273 1.00 37.84 178 ASN A N 1
ATOM 1420 C CA . ASN A 1 178 ? 12.751 -16.186 27.661 1.00 37.84 178 ASN A CA 1
ATOM 1421 C C . ASN A 1 178 ? 13.561 -14.894 27.926 1.00 37.84 178 ASN A C 1
ATOM 1423 O O . ASN A 1 178 ? 14.492 -14.597 27.171 1.00 37.84 178 ASN A O 1
ATOM 1427 N N . PRO A 1 179 ? 13.288 -14.186 29.041 1.00 47.22 179 PRO A N 1
ATOM 1428 C CA . PRO A 1 179 ? 13.845 -12.862 29.364 1.00 47.22 179 PRO A CA 1
ATOM 1429 C C . PRO A 1 179 ? 15.381 -12.796 29.473 1.00 47.22 179 PRO A C 1
ATOM 1431 O O . PRO A 1 179 ? 15.947 -11.709 29.516 1.00 47.22 179 PRO A O 1
ATOM 1434 N N . LEU A 1 180 ? 16.073 -13.938 29.469 1.00 46.12 180 LEU A N 1
ATOM 1435 C CA . LEU A 1 180 ? 17.535 -14.019 29.519 1.00 46.12 180 LEU A CA 1
ATOM 1436 C C . LEU A 1 180 ? 18.224 -13.613 28.205 1.00 46.12 180 LEU A C 1
ATOM 1438 O O . LEU A 1 180 ? 19.371 -13.182 28.244 1.00 46.12 180 LEU A O 1
ATOM 1442 N N . HIS A 1 181 ? 17.553 -13.719 27.052 1.00 46.81 181 HIS A N 1
ATOM 1443 C CA . HIS A 1 181 ? 18.156 -13.334 25.766 1.00 46.81 181 HIS A CA 1
ATOM 1444 C C . HIS A 1 181 ? 17.966 -11.844 25.443 1.00 46.81 181 HIS A C 1
ATOM 1446 O O . HIS A 1 181 ? 18.864 -11.212 24.897 1.00 46.81 181 HIS A O 1
ATOM 1452 N N . LEU A 1 182 ? 16.839 -11.265 25.871 1.00 47.66 182 LEU A N 1
ATOM 1453 C CA . LEU A 1 182 ? 16.514 -9.852 25.660 1.00 47.66 182 LEU A CA 1
ATOM 1454 C C . LEU A 1 182 ? 17.482 -8.917 26.402 1.00 47.66 182 LEU A C 1
ATOM 1456 O O . LEU A 1 182 ? 17.847 -7.868 25.881 1.00 47.66 182 LEU A O 1
ATOM 1460 N N . ALA A 1 183 ? 17.936 -9.312 27.596 1.00 45.22 183 ALA A N 1
ATOM 1461 C CA . ALA A 1 183 ? 18.916 -8.544 28.359 1.00 45.22 183 ALA A CA 1
ATOM 1462 C C . ALA A 1 183 ? 20.255 -8.417 27.612 1.00 45.22 183 ALA A C 1
ATOM 1464 O O . ALA A 1 183 ? 20.851 -7.345 27.618 1.00 45.22 183 ALA A O 1
ATOM 1465 N N . ASN A 1 184 ? 20.688 -9.471 26.916 1.00 45.84 184 ASN A N 1
ATOM 1466 C CA . ASN A 1 184 ? 21.929 -9.449 26.141 1.00 45.84 184 ASN A CA 1
ATOM 1467 C C . ASN A 1 184 ? 21.786 -8.624 24.856 1.00 45.84 184 ASN A C 1
ATOM 1469 O O . ASN A 1 184 ? 22.699 -7.873 24.520 1.00 45.84 184 ASN A O 1
ATOM 1473 N N . ASP A 1 185 ? 20.631 -8.694 24.189 1.00 51.59 185 ASP A N 1
ATOM 1474 C CA . ASP A 1 185 ? 20.386 -7.951 22.948 1.00 51.59 185 ASP A CA 1
ATOM 1475 C C . ASP A 1 185 ? 20.196 -6.444 23.207 1.00 51.59 185 ASP A C 1
ATOM 1477 O O . ASP A 1 185 ? 20.747 -5.612 22.485 1.00 51.59 185 ASP A O 1
ATOM 1481 N N . ILE A 1 186 ? 19.496 -6.067 24.286 1.00 53.41 186 ILE A N 1
ATOM 1482 C CA . ILE A 1 186 ? 19.344 -4.661 24.696 1.00 53.41 186 ILE A CA 1
ATOM 1483 C C . ILE A 1 186 ? 20.671 -4.099 25.219 1.00 53.41 186 ILE A C 1
ATOM 1485 O O . ILE A 1 186 ? 21.034 -2.972 24.882 1.00 53.41 186 ILE A O 1
ATOM 1489 N N . HIS A 1 187 ? 21.433 -4.871 26.000 1.00 47.66 187 HIS A N 1
ATOM 1490 C CA . HIS A 1 187 ? 22.747 -4.432 26.470 1.00 47.66 187 HIS A CA 1
ATOM 1491 C C . HIS A 1 187 ? 23.714 -4.251 25.290 1.00 47.66 187 HIS A C 1
ATOM 1493 O O . HIS A 1 187 ? 24.400 -3.236 25.224 1.00 47.66 187 HIS A O 1
ATOM 1499 N N . ALA A 1 188 ? 23.723 -5.146 24.298 1.00 52.56 188 ALA A N 1
ATOM 1500 C CA . ALA A 1 188 ? 24.528 -4.985 23.081 1.00 52.56 188 ALA A CA 1
ATOM 1501 C C . ALA A 1 188 ? 24.137 -3.734 22.263 1.00 52.56 188 ALA A C 1
ATOM 1503 O O . ALA A 1 188 ? 25.011 -3.012 21.777 1.00 52.56 188 ALA A O 1
ATOM 1504 N N . LEU A 1 189 ? 22.840 -3.419 22.178 1.00 52.06 189 LEU A N 1
ATOM 1505 C CA . LEU A 1 189 ? 22.332 -2.200 21.533 1.00 52.06 189 LEU A CA 1
ATOM 1506 C C . LEU A 1 189 ? 22.694 -0.910 22.291 1.00 52.06 189 LEU A C 1
ATOM 1508 O O . LEU A 1 189 ? 22.898 0.126 21.663 1.00 52.06 189 LEU A O 1
ATOM 1512 N N . LEU A 1 190 ? 22.795 -0.957 23.622 1.00 46.41 190 LEU A N 1
ATOM 1513 C CA . LEU A 1 190 ? 23.124 0.209 24.453 1.00 46.41 190 LEU A CA 1
ATOM 1514 C C . LEU A 1 190 ? 24.637 0.415 24.654 1.00 46.41 190 LEU A C 1
ATOM 1516 O O . LEU A 1 190 ? 25.075 1.552 24.813 1.00 46.41 190 LEU A O 1
ATOM 1520 N N . THR A 1 191 ? 25.450 -0.648 24.612 1.00 46.97 191 THR A N 1
ATOM 1521 C CA . THR A 1 191 ? 26.912 -0.569 24.858 1.00 46.97 191 THR A CA 1
ATOM 1522 C C . THR A 1 191 ? 27.713 -0.156 23.617 1.00 46.97 191 THR A C 1
ATOM 1524 O O . THR A 1 191 ? 28.885 0.186 23.722 1.00 46.97 191 THR A O 1
ATOM 1527 N N . THR A 1 192 ? 27.102 -0.168 22.430 1.00 44.84 192 THR A N 1
ATOM 1528 C CA . THR A 1 192 ? 27.748 0.220 21.160 1.00 44.84 192 THR A CA 1
ATOM 1529 C C . THR A 1 192 ? 27.656 1.723 20.856 1.00 44.84 192 THR A C 1
ATOM 1531 O O . THR A 1 192 ? 28.139 2.179 19.821 1.00 44.84 192 THR A O 1
ATOM 1534 N N . MET A 1 193 ? 27.089 2.526 21.764 1.00 41.03 193 MET A N 1
ATOM 1535 C CA . MET A 1 193 ? 27.152 3.990 21.704 1.00 41.03 193 MET A CA 1
ATOM 1536 C C . MET A 1 193 ? 28.511 4.468 22.255 1.00 41.03 193 MET A C 1
ATOM 1538 O O . MET A 1 193 ? 28.787 4.236 23.434 1.00 41.03 193 MET A O 1
ATOM 1542 N N . PRO A 1 194 ? 29.378 5.138 21.467 1.00 42.97 194 PRO A N 1
ATOM 1543 C CA . PRO A 1 194 ? 30.644 5.637 21.987 1.00 42.97 194 PRO A CA 1
ATOM 1544 C C . PRO A 1 194 ? 30.385 6.754 23.004 1.00 42.97 194 PRO A C 1
ATOM 1546 O O . PRO A 1 194 ? 29.783 7.784 22.696 1.00 42.97 194 PRO A O 1
ATOM 1549 N N . VAL A 1 195 ? 30.860 6.538 24.231 1.00 43.56 195 VAL A N 1
ATOM 1550 C CA . VAL A 1 195 ? 31.013 7.584 25.243 1.00 43.56 195 VAL A CA 1
ATOM 1551 C C . VAL A 1 195 ? 31.987 8.614 24.680 1.00 43.56 195 VAL A C 1
ATOM 1553 O O . VAL A 1 195 ? 33.123 8.277 24.352 1.00 43.56 195 VAL A O 1
ATOM 1556 N N . ASN A 1 196 ? 31.527 9.861 24.556 1.00 44.47 196 ASN A N 1
ATOM 1557 C CA . ASN A 1 196 ? 32.361 11.026 24.275 1.00 44.47 196 ASN A CA 1
ATOM 1558 C C . ASN A 1 196 ? 33.654 10.959 25.093 1.00 44.47 196 ASN A C 1
ATOM 1560 O O . ASN A 1 196 ? 33.615 11.086 26.318 1.00 44.47 196 ASN A O 1
ATOM 1564 N N . GLN A 1 197 ? 34.794 10.813 24.421 1.00 35.28 197 GLN A N 1
ATOM 1565 C CA . GLN A 1 197 ? 36.076 11.078 25.046 1.00 35.28 197 GLN A CA 1
ATOM 1566 C C . GLN A 1 197 ? 36.407 12.546 24.792 1.00 35.28 197 GLN A C 1
ATOM 1568 O O . GLN A 1 197 ? 36.878 12.934 23.728 1.00 35.28 197 GLN A O 1
ATOM 1573 N N . ALA A 1 198 ? 36.053 13.362 25.781 1.00 35.00 198 ALA A N 1
ATOM 1574 C CA . ALA A 1 198 ? 36.570 14.704 25.939 1.00 35.00 198 ALA A CA 1
ATOM 1575 C C . ALA A 1 198 ? 38.067 14.624 26.277 1.00 35.00 198 ALA A C 1
ATOM 1577 O O . ALA A 1 198 ? 38.422 14.036 27.298 1.00 35.00 198 ALA A O 1
ATOM 1578 N N . MET A 1 199 ? 38.904 15.214 25.423 1.00 32.78 199 MET A N 1
ATOM 1579 C CA . MET A 1 199 ? 40.065 16.057 25.746 1.00 32.78 199 MET A CA 1
ATOM 1580 C C . MET A 1 199 ? 40.450 16.849 24.499 1.00 32.78 199 MET A C 1
ATOM 1582 O O . MET A 1 199 ? 40.464 16.243 23.405 1.00 32.78 199 MET A O 1
#

InterPro domains:
  IPR007239 Autophagy-related protein 5 [PTHR13040] (7-174)
  IPR042526 Autophagy protein Atg5, helix rich domain [G3DSA:1.10.246.190] (30-87)
  IPR048940 Autophagy protein ATG5, alpha-helical bundle region [PF20637] (33-87)

pLDDT: mean 74.12, std 24.03, range [31.02, 98.38]

Sequence (199 aa):
MCADTVDIPWKITVHFSNYPTDLLLSPPVSRLAVEAHFLSMIKEADALKHRSYVMNQMQARDHRQLWNGLLHFRYDQFWSINSKLMEPLPQNTKDLPLEEMSAPGIPENKPLSSSLNNMSSSKCRTFRYIPCRLYCVSENSSSTPSGFIQKLIRPLNDDGSLTSLQDAIEILLHTNKNPLHLANDIHALLTTMPVNQAM

Secondary structure (DSSP, 8-state):
-------SSP-----SSS--TTTSPPSP--HHHHHHHHHHHHHHHHHHHHTTHHHHHS-HHHHHHHHHHHHTT-HHHHHHHHGGGGSPPP--TT-S-------------------------------SS----EE---S-TTS----EE-----SB-TTSPBPPHHHHHHHHH--SS-HHHHHHHHHHHHHTSPP----

Organism: NCBI:txid31246

Radius of gyration: 24.69 Å; chains: 1; bounding box: 79×41×50 Å

Foldseek 3Di:
DPDDPPPDDDDDDDDDDDDPVQADPDDDPDPVVVLVVVVVLLQVQCCLFPVSVLVVPDDPVLSVQLVCCVVVVPVCSNCVSCVSSVFFDPPPVPPDDDPDDDDDDDDDDDDDDDDDDPDPPPLPRGGNFGFDWAFDDDPPPDDDHGDTFDDGHGQADPVRDGQDPVNVVCVRPDDPDDPVVVVVVVCVVVVPDDDDDDD